Protein AF-A0A383BG29-F1 (afdb_monomer)

pLDDT: mean 85.54, std 13.43, range [38.0, 97.5]

Mean predicted aligned error: 9.82 Å

Nearest PDB structures (foldseek):
  4cei-assembly1_A  TM=8.211E-01  e=3.256E-07  Bacillus subtilis subsp. subtilis str. 168
  7mr0-assembly1_B  TM=7.393E-01  e=9.099E-06  Escherichia coli K-12
  6t2v-assembly1_B  TM=6.756E-01  e=7.413E-06  Escherichia coli
  7mr2-assembly1_B  TM=6.782E-01  e=7.802E-06  Escherichia coli K-12
  5ld2-assembly1_B  TM=6.655E-01  e=4.688E-05  Escherichia coli K-12

Solvent-accessible surface area (backbone atoms only — not comparable to full-atom values): 14568 Å² total; per-residue (Å²): 125,63,36,55,58,60,60,72,30,69,72,46,45,46,50,52,33,38,50,46,19,32,66,40,42,78,40,60,67,32,37,52,53,25,35,49,29,86,73,59,60,40,49,72,66,53,53,51,53,47,44,74,73,72,42,72,83,34,36,83,62,86,57,99,65,56,72,61,71,57,34,53,48,31,51,50,40,34,51,50,38,64,42,61,81,79,44,56,50,33,56,50,53,52,47,50,42,57,78,50,37,49,62,64,54,26,67,78,46,85,64,32,68,57,55,47,51,53,54,50,50,54,37,51,52,38,42,60,50,43,75,75,39,93,57,51,64,64,55,51,52,52,51,50,54,47,47,58,75,62,61,56,64,47,91,72,47,77,74,72,63,93,82,62,95,67,90,83,88,77,55,58,80,77,42,64,94,58,84,70,101,76,82,85,90,75,74,84,84,62,86,77,75,83,82,77,60,58,60,45,73,40,84,89,79,72,46,72,32,43,43,46,84,90,75,77,45,57,42,93,58,32,69,59,52,53,51,51,51,52,53,51,52,53,53,50,49,52,51,47,51,49,52,64,76,97

Foldseek 3Di:
DFQLVLCVDPLNVLLLLLLVCLQFVVPPVSLVSNCCDLLQNQDPVNVVVCVVVVDDSRLPDDDPDLDDSSSVVSVVSVVLSVCLVPDQPLVSLVCSCVVSVVLVVLVVDPPSVLSVVSSVVLSVVSVVVCVVDPDHSVNSSVVSVCCNVVSPRPVPPPDPPPPDPDDDDDALVVCQPPDDPDADDPDPPDDDDPDDDQWDADPVVRDIWGADPPPRDTDPCVVVRVVVVVVVVVVVVVVSVVSRVD

Sequence (246 aa):
ESADMVFETEEISDLITCLQAIDNPKDYVSIIATLKSPIFGCSDVDIFRYMNFGNSLNALEQDSSSAGRVGKSLEIIRHFYLKKTVVSVPRLIEEIIRERALVGYSLTEKWPRERWRKYQLIIDKARILSDKSPTTLGYFIEWMNKQINSGVQSLESAVPDSDENAVRIMTIHRSKGLEFPLVMLVGISGSYVARTDPVIFDRDTGQAEVRVTNDNLSTSGWDGLKNAESIQFVEERKRLLYVACT

Radius of gyration: 25.34 Å; Cα contacts (8 Å, |Δi|>4): 222; chains: 1; bounding box: 59×39×70 Å

Organism: NCBI:txid408172

Secondary structure (DSSP, 8-state):
--HHHHHTSHHHHHHHHHHHHHH-TT-HHHHHHHHHSTTT---HHHHHHHHHTT--S-TTS--S---SHHHHHHHHHHHHHHHTTTS-HHHHHHHHHHHTTHHHHHTTSSSHHHHHHHHHHHHHHHHHHHHHS---HHHHHHHHHHHHHHT---S-S----TT--SPPP--HHHHTT---S------TT--------SEEE-TTT--EEEEETTTTEE-TTHHHHHHHHHHHHHHHHHHHHHHHH-

InterPro domains:
  IPR000212 UvrD-like helicase [PTHR11070] (6-246)
  IPR014017 UvrD-like helicase, C-terminal [PF13361] (6-246)
  IPR014017 UvrD-like helicase, C-terminal [PS51217] (1-177)
  IPR027417 P-loop containing nucleoside triphosphate hydrolase [G3DSA:3.40.50.300] (145-246)
  IPR027417 P-loop containing nucleoside triphosphate hydrolase [SSF52540] (5-246)

Structure (mmCIF, N/CA/C/O backbone):
data_AF-A0A383BG29-F1
#
_entry.id   AF-A0A383BG29-F1
#
loop_
_atom_site.group_PDB
_atom_site.id
_atom_site.type_symbol
_atom_site.label_atom_id
_atom_site.label_alt_id
_atom_site.label_comp_id
_atom_site.label_asym_id
_atom_site.label_entity_id
_atom_site.label_seq_id
_atom_site.pdbx_PDB_ins_code
_atom_site.Cartn_x
_atom_site.Cartn_y
_atom_site.Cartn_z
_atom_site.occupancy
_atom_site.B_iso_or_equiv
_atom_site.auth_seq_id
_atom_site.auth_comp_id
_atom_site.auth_asym_id
_atom_site.auth_atom_id
_atom_site.pdbx_PDB_model_num
ATOM 1 N N . GLU A 1 1 ? -2.813 6.328 -15.027 1.00 40.41 1 GLU A N 1
ATOM 2 C CA . GLU A 1 1 ? -1.751 6.568 -14.031 1.00 40.41 1 GLU A CA 1
ATOM 3 C C . GLU A 1 1 ? -0.693 5.480 -14.134 1.00 40.41 1 GLU A C 1
ATOM 5 O O . GLU A 1 1 ? -1.037 4.336 -14.434 1.00 40.41 1 GLU A O 1
ATOM 10 N N . SER A 1 2 ? 0.580 5.842 -13.967 1.00 38.00 2 SER A N 1
ATOM 11 C CA . SER A 1 2 ? 1.699 4.894 -13.949 1.00 38.00 2 SER A CA 1
ATOM 12 C C . SER A 1 2 ? 1.568 3.954 -12.751 1.00 38.00 2 SER A C 1
ATOM 14 O O . SER A 1 2 ? 1.102 4.365 -11.695 1.00 38.00 2 SER A O 1
ATOM 16 N N . ALA A 1 3 ? 1.979 2.700 -12.908 1.00 44.94 3 ALA A N 1
ATOM 17 C CA . ALA A 1 3 ? 1.869 1.666 -11.883 1.00 44.94 3 ALA A CA 1
ATOM 18 C C . ALA A 1 3 ? 2.520 2.002 -10.532 1.00 44.94 3 ALA A C 1
ATOM 20 O O . ALA A 1 3 ? 2.050 1.529 -9.501 1.00 44.94 3 ALA A O 1
ATOM 21 N N . ASP A 1 4 ? 3.556 2.839 -10.545 1.00 42.56 4 ASP A N 1
ATOM 22 C CA . ASP A 1 4 ? 4.230 3.316 -9.334 1.00 42.56 4 ASP A CA 1
ATOM 23 C C . ASP A 1 4 ? 3.307 4.211 -8.488 1.00 42.56 4 ASP A C 1
ATOM 25 O O . ASP A 1 4 ? 3.334 4.151 -7.264 1.00 42.56 4 ASP A O 1
ATOM 29 N N . MET A 1 5 ? 2.387 4.951 -9.122 1.00 54.19 5 MET A N 1
ATOM 30 C CA . MET A 1 5 ? 1.449 5.843 -8.425 1.00 54.19 5 MET A CA 1
ATOM 31 C C . MET A 1 5 ? 0.311 5.088 -7.730 1.00 54.19 5 MET A C 1
ATOM 33 O O . MET A 1 5 ? -0.366 5.657 -6.881 1.00 54.19 5 MET A O 1
ATOM 37 N N . VAL A 1 6 ? 0.072 3.815 -8.069 1.00 56.59 6 VAL A N 1
ATOM 38 C CA . VAL A 1 6 ? -1.037 3.047 -7.482 1.00 56.59 6 VAL A CA 1
ATOM 39 C C . VAL A 1 6 ? -0.770 2.748 -6.008 1.00 56.59 6 VAL A C 1
ATOM 41 O O . VAL A 1 6 ? -1.681 2.869 -5.190 1.00 56.59 6 VAL A O 1
ATOM 44 N N . PHE A 1 7 ? 0.470 2.407 -5.653 1.00 59.44 7 PHE A N 1
ATOM 45 C CA . PHE A 1 7 ? 0.818 2.059 -4.276 1.00 59.44 7 PHE A CA 1
ATOM 46 C C . PHE A 1 7 ? 1.126 3.268 -3.381 1.00 59.44 7 PHE A C 1
ATOM 48 O O . PHE A 1 7 ? 1.117 3.124 -2.163 1.00 59.44 7 PHE A O 1
ATOM 55 N N . GLU A 1 8 ? 1.341 4.449 -3.965 1.00 65.50 8 GLU A N 1
ATOM 56 C CA . GLU A 1 8 ? 1.520 5.716 -3.236 1.00 65.50 8 GLU A CA 1
ATOM 57 C C . GLU A 1 8 ? 0.195 6.436 -2.936 1.00 65.50 8 GLU A C 1
ATOM 59 O O . GLU A 1 8 ? 0.185 7.518 -2.349 1.00 65.50 8 GLU A O 1
ATOM 64 N N . THR A 1 9 ? -0.940 5.867 -3.346 1.00 81.44 9 THR A N 1
ATOM 65 C CA . THR A 1 9 ? -2.243 6.488 -3.094 1.00 81.44 9 THR A CA 1
ATOM 66 C C . THR A 1 9 ? -2.649 6.395 -1.628 1.00 81.44 9 THR A C 1
ATOM 68 O O . THR A 1 9 ? -2.367 5.407 -0.945 1.00 81.44 9 THR A O 1
ATOM 71 N N . GLU A 1 10 ? -3.353 7.425 -1.154 1.00 85.38 10 GLU A N 1
ATOM 72 C CA . GLU A 1 10 ? -3.814 7.541 0.235 1.00 85.38 10 GLU A CA 1
ATOM 73 C C . GLU A 1 10 ? -4.620 6.307 0.665 1.00 85.38 10 GLU A C 1
ATOM 75 O O . GLU A 1 10 ? -4.374 5.748 1.727 1.00 85.38 10 GLU A O 1
ATOM 80 N N . GLU A 1 11 ? -5.479 5.778 -0.214 1.00 88.12 11 GLU A N 1
ATOM 81 C CA . GLU A 1 11 ? -6.317 4.612 0.097 1.00 88.12 11 GLU A CA 1
ATOM 82 C C . GLU A 1 11 ? -5.515 3.331 0.345 1.00 88.12 11 GLU A C 1
ATOM 84 O O . GLU A 1 11 ? -5.914 2.477 1.142 1.00 88.12 11 GLU A O 1
ATOM 89 N N . ILE A 1 12 ? -4.413 3.170 -0.388 1.00 89.06 12 ILE A N 1
ATOM 90 C CA . ILE A 1 12 ? -3.538 2.006 -0.281 1.00 89.06 12 ILE A CA 1
ATOM 91 C C . ILE A 1 12 ? -2.615 2.156 0.917 1.00 89.06 12 ILE A C 1
ATOM 93 O O . ILE A 1 12 ? -2.451 1.191 1.664 1.00 89.06 12 ILE A O 1
ATOM 97 N N . SER A 1 13 ? -2.096 3.361 1.149 1.00 89.69 13 SER A N 1
ATOM 98 C CA . SER A 1 13 ? -1.364 3.686 2.370 1.00 89.69 13 SER A CA 1
ATOM 99 C C . SER A 1 13 ? -2.215 3.398 3.609 1.00 89.69 13 SER A C 1
ATOM 101 O O . SER A 1 13 ? -1.780 2.647 4.478 1.00 89.69 13 SER A O 1
ATOM 103 N N . ASP A 1 14 ? -3.455 3.891 3.660 1.00 93.50 14 ASP A N 1
ATOM 104 C CA . ASP A 1 14 ? -4.380 3.665 4.776 1.00 93.50 14 ASP A CA 1
ATOM 105 C C . ASP A 1 14 ? -4.639 2.177 5.021 1.00 93.50 14 ASP A C 1
ATOM 107 O O . ASP A 1 14 ? -4.616 1.705 6.163 1.00 93.50 14 ASP A O 1
ATOM 111 N N . LEU A 1 15 ? -4.860 1.407 3.948 1.00 95.06 15 LEU A N 1
ATOM 112 C CA . LEU A 1 15 ? -5.068 -0.032 4.061 1.00 95.06 15 LEU A CA 1
ATOM 113 C C . LEU A 1 15 ? -3.811 -0.740 4.582 1.00 95.06 15 LEU A C 1
ATOM 115 O O . LEU A 1 15 ? -3.923 -1.572 5.480 1.00 95.06 15 LEU A O 1
ATOM 119 N N . ILE A 1 16 ? -2.622 -0.413 4.070 1.00 94.38 16 ILE A N 1
ATOM 120 C CA . ILE A 1 16 ? -1.357 -1.005 4.533 1.00 94.38 16 ILE A CA 1
ATOM 121 C C . ILE A 1 16 ? -1.103 -0.652 6.000 1.00 94.38 16 ILE A C 1
ATOM 123 O O . ILE A 1 16 ? -0.763 -1.539 6.782 1.00 94.38 16 ILE A O 1
ATOM 127 N N . THR A 1 17 ? -1.329 0.599 6.401 1.00 95.50 17 THR A N 1
ATOM 128 C CA . THR A 1 17 ? -1.192 1.034 7.795 1.00 95.50 17 THR A CA 1
ATOM 129 C C . THR A 1 17 ? -2.183 0.324 8.718 1.00 95.50 17 THR A C 1
ATOM 131 O O . THR A 1 17 ? -1.809 -0.108 9.809 1.00 95.50 17 THR A O 1
ATOM 134 N N . CYS A 1 18 ? -3.412 0.081 8.257 1.00 97.25 18 CYS A N 1
ATOM 135 C CA . CYS A 1 18 ? -4.379 -0.753 8.972 1.00 97.25 18 CYS A CA 1
ATOM 136 C C . CYS A 1 18 ? -3.889 -2.195 9.138 1.00 97.25 18 CYS A C 1
ATOM 138 O O . CYS A 1 18 ? -3.962 -2.758 10.232 1.00 97.25 18 CYS A O 1
ATOM 140 N N . LEU A 1 19 ? -3.323 -2.790 8.085 1.00 97.12 19 LEU A N 1
ATOM 141 C CA . LEU A 1 19 ? -2.726 -4.123 8.168 1.00 97.12 19 LEU A CA 1
ATOM 142 C C . LEU A 1 19 ? -1.521 -4.152 9.120 1.00 97.12 19 LEU A C 1
ATOM 144 O O . LEU A 1 19 ? -1.374 -5.127 9.850 1.00 97.12 19 LEU A O 1
ATOM 148 N N . GLN A 1 20 ? -0.705 -3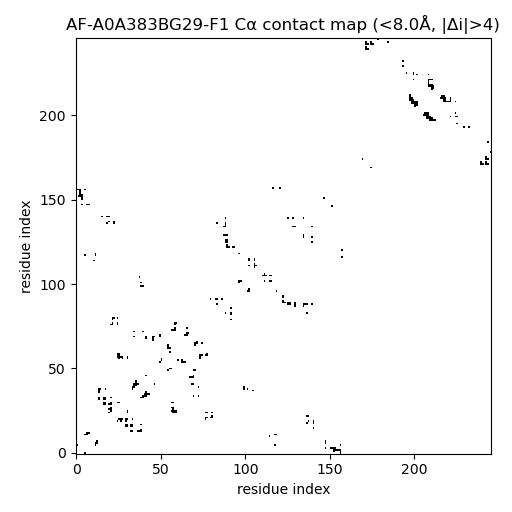.095 9.175 1.00 97.00 20 GLN A N 1
ATOM 149 C CA . GLN A 1 20 ? 0.397 -2.952 10.137 1.00 97.00 20 GLN A CA 1
ATOM 150 C C . GLN A 1 20 ? -0.106 -2.874 11.580 1.00 97.00 20 GLN A C 1
ATOM 152 O O . GLN A 1 20 ? 0.414 -3.580 12.443 1.00 97.00 20 GLN A O 1
ATOM 157 N N . ALA A 1 21 ? -1.159 -2.093 11.834 1.00 97.31 21 ALA A N 1
ATOM 158 C CA . ALA A 1 21 ? -1.805 -2.017 13.143 1.00 97.31 21 ALA A CA 1
ATOM 159 C C . ALA A 1 21 ? -2.391 -3.372 13.579 1.00 97.31 21 ALA A C 1
ATOM 161 O O . ALA A 1 21 ? -2.300 -3.753 14.745 1.00 97.31 21 ALA A O 1
ATOM 162 N N . ILE A 1 22 ? -2.959 -4.128 12.635 1.00 97.25 22 ILE A N 1
ATOM 163 C CA . ILE A 1 22 ? -3.453 -5.492 12.863 1.00 9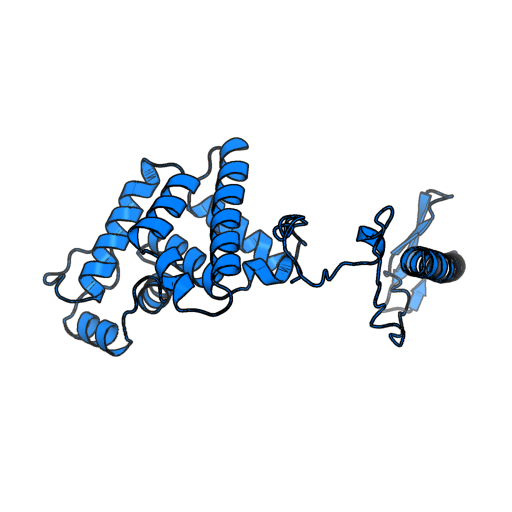7.25 22 ILE A CA 1
ATOM 164 C C . ILE A 1 22 ? -2.303 -6.486 13.028 1.00 97.25 22 ILE A C 1
ATOM 166 O O . ILE A 1 22 ? -2.450 -7.460 13.759 1.00 97.25 22 ILE A O 1
ATOM 170 N N . ASP A 1 23 ? -1.163 -6.305 12.363 1.00 97.00 23 ASP A N 1
ATOM 171 C CA . ASP A 1 23 ? -0.038 -7.223 12.508 1.00 97.00 23 ASP A CA 1
ATOM 172 C C . ASP A 1 23 ? 0.676 -7.022 13.850 1.00 97.00 23 ASP A C 1
ATOM 174 O O . ASP A 1 23 ? 0.927 -7.995 14.572 1.00 97.00 23 ASP A O 1
ATOM 178 N N . ASN A 1 24 ? 0.900 -5.765 14.230 1.00 95.75 24 ASN A N 1
ATOM 179 C CA . ASN A 1 24 ? 1.530 -5.370 15.479 1.00 95.75 24 ASN A CA 1
ATOM 180 C C . ASN A 1 24 ? 0.690 -4.319 16.234 1.00 95.75 24 ASN A C 1
ATOM 182 O O . ASN A 1 24 ? 0.977 -3.126 16.146 1.00 95.75 24 ASN A O 1
ATOM 186 N N . PRO A 1 25 ? -0.277 -4.740 17.072 1.00 94.12 25 PRO A N 1
ATOM 187 C CA . PRO A 1 25 ? -1.115 -3.812 17.837 1.00 94.12 25 PRO A CA 1
ATOM 188 C C . PRO A 1 25 ? -0.387 -2.983 18.903 1.00 94.12 25 PRO A C 1
ATOM 190 O O . PRO A 1 25 ? -1.011 -2.151 19.556 1.00 94.12 25 PRO A O 1
ATOM 193 N N . LYS A 1 26 ? 0.915 -3.219 19.109 1.00 92.94 26 LYS A N 1
ATOM 194 C CA . LYS A 1 26 ? 1.776 -2.412 19.985 1.00 92.94 26 LYS A CA 1
ATOM 195 C C . LYS A 1 26 ? 2.418 -1.235 19.251 1.00 92.94 26 LYS A C 1
ATOM 197 O O . LYS A 1 26 ? 3.016 -0.376 19.894 1.00 92.94 26 LYS A O 1
ATOM 202 N N . ASP A 1 27 ? 2.347 -1.214 17.922 1.00 94.94 27 ASP A N 1
ATOM 203 C CA . ASP A 1 27 ? 2.834 -0.095 17.131 1.00 94.94 27 ASP A CA 1
ATOM 204 C C . ASP A 1 27 ? 1.843 1.071 17.201 1.00 94.94 27 ASP A C 1
ATOM 206 O O . ASP A 1 27 ? 0.879 1.164 16.437 1.00 94.94 27 ASP A O 1
ATOM 210 N N . TYR A 1 28 ? 2.106 1.979 18.139 1.00 93.44 28 TYR A N 1
ATOM 211 C CA . TYR A 1 28 ? 1.301 3.174 18.360 1.00 93.44 28 TYR A CA 1
ATOM 212 C C . TYR A 1 28 ? 1.180 4.056 17.115 1.00 93.44 28 TYR A C 1
ATOM 214 O O . TYR A 1 28 ? 0.141 4.692 16.935 1.00 93.44 28 TYR A O 1
ATOM 222 N N . VAL A 1 29 ? 2.199 4.096 16.249 1.00 95.56 29 VAL A N 1
ATOM 223 C CA . VAL A 1 29 ? 2.168 4.934 15.042 1.00 95.56 29 VAL A CA 1
ATOM 224 C C . VAL A 1 29 ? 1.131 4.387 14.069 1.00 95.56 29 VAL A C 1
ATOM 226 O O . VAL A 1 29 ? 0.226 5.120 13.664 1.00 95.56 29 VAL A O 1
ATOM 229 N N . SER A 1 30 ? 1.201 3.087 13.771 1.00 96.38 30 SER A N 1
ATOM 230 C CA . SER A 1 30 ? 0.233 2.423 12.896 1.00 96.38 30 SER A CA 1
ATOM 231 C C . SER A 1 30 ? -1.180 2.453 13.475 1.00 96.38 30 SER A C 1
ATOM 233 O O . SER A 1 30 ? -2.134 2.701 12.738 1.00 96.38 30 SER A O 1
ATOM 235 N N . ILE A 1 31 ? -1.338 2.266 14.791 1.00 97.25 31 ILE A N 1
ATOM 236 C CA . ILE A 1 31 ? -2.645 2.341 15.460 1.00 97.25 31 ILE A CA 1
ATOM 237 C C . ILE A 1 31 ? -3.253 3.738 15.317 1.00 97.25 31 ILE A C 1
ATOM 239 O O . ILE A 1 31 ? -4.391 3.857 14.869 1.00 97.25 31 ILE A O 1
ATOM 243 N N . ILE A 1 32 ? -2.517 4.802 15.655 1.00 96.94 32 ILE A N 1
ATOM 244 C CA . ILE A 1 32 ? -3.036 6.176 15.576 1.00 96.94 32 ILE A CA 1
ATOM 245 C C . ILE A 1 32 ? -3.381 6.541 14.130 1.00 96.94 32 ILE A C 1
ATOM 247 O O . ILE A 1 32 ? -4.465 7.069 13.881 1.00 96.94 32 ILE A O 1
ATOM 251 N N . ALA A 1 33 ? -2.501 6.233 13.176 1.00 96.69 33 ALA A N 1
ATOM 252 C CA . ALA A 1 33 ? -2.751 6.499 11.763 1.00 96.69 33 ALA A CA 1
ATOM 253 C C . ALA A 1 33 ? -3.997 5.749 11.258 1.00 96.69 33 ALA A C 1
ATOM 255 O O . ALA A 1 33 ? -4.888 6.354 10.664 1.00 96.69 33 ALA A O 1
ATOM 256 N N . THR A 1 34 ? -4.134 4.470 11.612 1.00 97.38 34 THR A N 1
ATOM 257 C CA . THR A 1 34 ? -5.312 3.654 11.283 1.00 97.38 34 THR A CA 1
ATOM 258 C C . THR A 1 34 ? -6.592 4.215 11.901 1.00 97.38 34 THR A C 1
ATOM 260 O O . THR A 1 34 ? -7.611 4.308 11.217 1.00 97.38 34 THR A O 1
ATOM 263 N N . LEU A 1 35 ? -6.559 4.627 13.173 1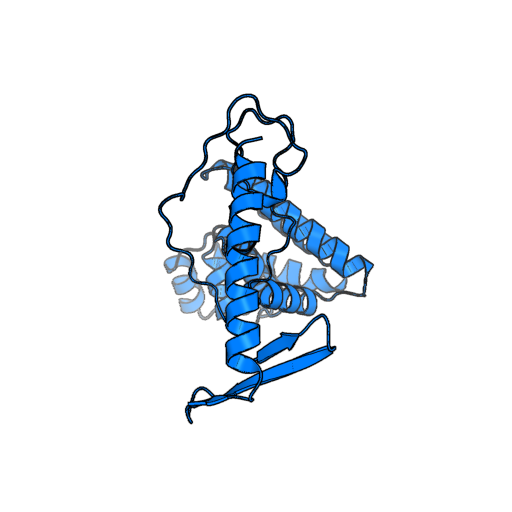.00 97.31 35 LEU A N 1
ATOM 264 C CA . LEU A 1 35 ? -7.709 5.225 13.857 1.00 97.31 35 LEU A CA 1
ATOM 265 C C . LEU A 1 35 ? -8.169 6.517 13.171 1.00 97.31 35 LEU A C 1
ATOM 267 O O . LEU A 1 35 ? -9.374 6.737 13.050 1.00 97.31 35 LEU A O 1
ATOM 271 N N . LYS A 1 36 ? -7.225 7.349 12.719 1.00 96.69 36 LYS A N 1
ATOM 272 C CA . LYS A 1 36 ? -7.499 8.620 12.032 1.00 96.69 36 LYS A CA 1
ATOM 273 C C . LYS A 1 36 ? -7.956 8.446 10.585 1.00 96.69 36 LYS A C 1
ATOM 275 O O . LYS A 1 36 ? -8.701 9.292 10.098 1.00 96.69 36 LYS A O 1
ATOM 280 N N . SER A 1 37 ? -7.523 7.377 9.919 1.00 95.31 37 SER A N 1
ATOM 281 C CA . SER A 1 37 ? -7.888 7.095 8.528 1.00 95.31 37 SER A CA 1
ATOM 282 C C . SER A 1 37 ? -9.409 6.946 8.349 1.00 95.31 37 SER A C 1
ATOM 284 O O . SER A 1 37 ? -10.114 6.604 9.312 1.00 95.31 37 SER A O 1
ATOM 286 N N . PRO A 1 38 ? -9.940 7.096 7.122 1.00 93.25 38 PRO A N 1
ATOM 287 C CA . PRO A 1 38 ? -11.351 6.850 6.817 1.00 93.25 38 PRO A CA 1
ATOM 288 C C . PRO A 1 38 ? -11.831 5.441 7.180 1.00 93.25 38 PRO A C 1
ATOM 290 O O . PRO A 1 38 ? -13.031 5.219 7.337 1.00 93.25 38 PRO A O 1
ATOM 293 N N . ILE A 1 39 ? -10.903 4.494 7.375 1.00 95.75 39 ILE A N 1
ATOM 294 C CA . ILE A 1 39 ? -11.216 3.149 7.848 1.00 95.75 39 ILE A CA 1
ATOM 295 C C . ILE A 1 39 ? -11.921 3.229 9.204 1.00 95.75 39 ILE A C 1
ATOM 297 O O . ILE A 1 39 ? -12.916 2.541 9.383 1.00 95.75 39 ILE A O 1
ATOM 301 N N . PHE A 1 40 ? -11.478 4.057 10.158 1.00 95.75 40 PHE A N 1
ATOM 302 C CA . PHE A 1 40 ? -12.078 4.153 11.504 1.00 95.75 40 PHE A CA 1
ATOM 303 C C . PHE A 1 40 ? -12.651 5.532 11.859 1.00 95.75 40 PHE A C 1
ATOM 305 O O . PHE A 1 40 ? -13.578 5.602 12.671 1.00 95.75 40 PHE A O 1
ATOM 312 N N . GLY A 1 41 ? -12.152 6.611 11.254 1.00 94.62 41 GLY A N 1
ATOM 313 C CA . GLY A 1 41 ? -12.710 7.960 11.371 1.00 94.62 41 GLY A CA 1
ATOM 314 C C . GLY A 1 41 ? -12.724 8.519 12.797 1.00 94.62 41 GLY A C 1
ATOM 315 O O . GLY A 1 41 ? -13.666 9.215 13.187 1.00 94.62 41 GLY A O 1
ATOM 316 N N . CYS A 1 42 ? -11.724 8.182 13.613 1.00 96.50 42 CYS A N 1
ATOM 317 C CA . CYS A 1 42 ? -11.539 8.764 14.939 1.00 96.50 42 CYS A CA 1
ATOM 318 C C . CYS A 1 42 ? -10.874 10.136 14.822 1.00 96.50 42 CYS A C 1
ATOM 320 O O . CYS A 1 42 ? -9.805 10.277 14.232 1.00 96.50 42 CYS A O 1
ATOM 322 N N . SER A 1 43 ? -11.495 11.152 15.422 1.00 96.31 43 SER A N 1
ATOM 323 C CA . SER A 1 43 ? -10.891 12.482 15.499 1.00 96.31 43 SER A CA 1
ATOM 324 C C . SER A 1 43 ? -9.752 12.507 16.522 1.00 96.31 43 SER A C 1
ATOM 326 O O . SER A 1 43 ? -9.745 11.720 17.472 1.00 96.31 43 SER A O 1
ATOM 328 N N . ASP A 1 44 ? -8.838 13.472 16.398 1.00 96.00 44 ASP A N 1
ATOM 329 C CA . ASP A 1 44 ? -7.783 13.693 17.399 1.00 96.00 44 ASP A CA 1
ATOM 330 C C . ASP A 1 44 ? -8.367 13.910 18.805 1.00 96.00 44 ASP A C 1
ATOM 332 O O . ASP A 1 44 ? -7.799 13.474 19.803 1.00 96.00 44 ASP A O 1
ATOM 336 N N . VAL A 1 45 ? -9.555 14.518 18.885 1.00 95.69 45 VAL A N 1
ATOM 337 C CA . VAL A 1 45 ? -10.282 14.721 20.140 1.00 95.69 45 VAL A CA 1
ATOM 338 C C . VAL A 1 45 ? -10.773 13.396 20.731 1.00 95.69 45 VAL A C 1
ATOM 340 O O . VAL A 1 45 ? -10.719 13.222 21.948 1.00 95.69 45 VAL A O 1
ATOM 343 N N . ASP A 1 46 ? -11.242 12.457 19.905 1.00 95.12 46 ASP A N 1
ATOM 344 C CA . ASP A 1 46 ? -11.663 11.130 20.373 1.00 95.12 46 ASP A CA 1
ATOM 345 C C . ASP A 1 46 ? -10.472 10.359 20.955 1.00 95.12 46 ASP A C 1
ATOM 347 O O . ASP A 1 46 ? -10.579 9.787 22.040 1.00 95.12 46 ASP A O 1
ATOM 351 N N . ILE A 1 47 ? -9.331 10.394 20.258 1.00 94.62 47 ILE A N 1
ATOM 352 C CA . ILE A 1 47 ? -8.087 9.726 20.669 1.00 94.62 47 ILE A CA 1
ATOM 353 C C . ILE A 1 47 ? -7.546 10.357 21.955 1.00 94.62 47 ILE A C 1
ATOM 355 O O . ILE A 1 47 ? -7.253 9.645 22.916 1.00 94.62 47 ILE A O 1
ATOM 359 N N . PHE A 1 48 ? -7.483 11.690 22.018 1.00 94.31 48 PHE A N 1
ATOM 360 C CA . PHE A 1 48 ? -7.048 12.412 23.212 1.00 94.31 48 PHE A CA 1
ATOM 361 C C . PHE A 1 48 ? -7.918 12.085 24.427 1.00 94.31 48 PHE A C 1
ATOM 363 O O . PHE A 1 48 ? -7.389 11.755 25.485 1.00 94.31 48 PHE A O 1
ATOM 370 N N . ARG A 1 49 ? -9.251 12.137 24.284 1.00 92.56 49 ARG A N 1
ATOM 371 C CA . ARG A 1 49 ? -10.170 11.810 25.385 1.00 92.56 49 ARG A CA 1
ATOM 372 C C . ARG A 1 49 ? -9.959 10.384 25.872 1.00 92.56 49 ARG A C 1
ATOM 374 O O . ARG A 1 49 ? -9.894 10.186 27.078 1.00 92.56 49 ARG A O 1
ATOM 381 N N . TYR A 1 50 ? -9.831 9.424 24.954 1.00 92.31 50 TYR A N 1
ATOM 382 C CA . TYR A 1 50 ? -9.600 8.022 25.294 1.00 92.31 50 TYR A CA 1
ATOM 383 C C . TYR A 1 50 ? -8.325 7.856 26.137 1.00 92.31 50 TYR A C 1
ATOM 385 O O . TYR A 1 50 ? -8.390 7.306 27.232 1.00 92.31 50 TYR A O 1
ATOM 393 N N . MET A 1 51 ? -7.200 8.435 25.703 1.00 91.00 51 MET A N 1
ATOM 394 C CA . MET A 1 51 ? -5.939 8.383 26.458 1.00 91.00 51 MET A CA 1
ATOM 395 C C . MET A 1 51 ? -6.004 9.144 27.790 1.00 91.00 51 MET A C 1
ATOM 397 O O . MET A 1 51 ? -5.443 8.699 28.787 1.00 91.00 51 MET A O 1
ATOM 401 N N . ASN A 1 52 ? -6.712 10.276 27.844 1.00 91.44 52 ASN A N 1
ATOM 402 C CA . ASN A 1 52 ? -6.849 11.075 29.064 1.00 91.44 52 ASN A CA 1
ATOM 403 C C . ASN A 1 52 ? -7.645 10.349 30.168 1.00 91.44 52 ASN A C 1
ATOM 405 O O . ASN A 1 52 ? -7.505 10.687 31.340 1.00 91.44 52 ASN A O 1
ATOM 409 N N . PHE A 1 53 ? -8.454 9.342 29.820 1.00 88.50 53 PHE A N 1
ATOM 410 C CA . PHE A 1 53 ? -9.079 8.439 30.795 1.00 88.50 53 PHE A CA 1
ATOM 411 C C . PHE A 1 53 ? -8.120 7.371 31.352 1.00 88.50 53 PHE A C 1
ATOM 413 O O . PHE A 1 53 ? -8.529 6.578 32.195 1.00 88.50 53 PHE A O 1
ATOM 420 N N . GLY A 1 54 ? -6.852 7.367 30.926 1.00 87.19 54 GLY A N 1
ATOM 421 C CA . GLY A 1 54 ? -5.847 6.386 31.336 1.00 87.19 54 GLY A CA 1
ATOM 422 C C . GLY A 1 54 ? -5.887 5.085 30.533 1.00 87.19 54 GLY A C 1
ATOM 423 O O . GLY A 1 54 ? -5.235 4.124 30.928 1.00 87.19 54 GLY A O 1
ATOM 424 N N . ASN A 1 55 ? -6.641 5.053 29.431 1.00 90.31 55 ASN A N 1
ATOM 425 C CA . ASN A 1 55 ? -6.757 3.885 28.567 1.00 90.31 55 ASN A CA 1
ATOM 426 C C . ASN A 1 55 ? -5.555 3.761 27.615 1.00 90.31 55 ASN A C 1
ATOM 428 O O . ASN A 1 55 ? -5.014 4.764 27.133 1.00 90.31 55 ASN A O 1
ATOM 432 N N . SER A 1 56 ? -5.187 2.526 27.289 1.00 91.19 56 SER A N 1
ATOM 433 C CA . SER A 1 56 ? -4.105 2.183 26.373 1.00 91.19 56 SER A CA 1
ATOM 434 C C . SER A 1 56 ? -4.579 2.075 24.925 1.00 91.19 56 SER A C 1
ATOM 436 O O . SER A 1 56 ? -5.632 1.519 24.624 1.00 91.19 56 SER A O 1
ATOM 438 N N . LEU A 1 57 ? -3.773 2.559 23.977 1.00 92.19 57 LEU A N 1
ATOM 439 C CA . LEU A 1 57 ? -4.047 2.345 22.547 1.00 92.19 57 LEU A CA 1
ATOM 440 C C . LEU A 1 57 ? -3.592 0.963 22.053 1.00 92.19 57 LEU A C 1
ATOM 442 O O . LEU A 1 57 ? -3.817 0.626 20.892 1.00 92.19 57 LEU A O 1
ATOM 446 N N . ASN A 1 58 ? -2.966 0.150 22.904 1.00 92.56 58 ASN A N 1
ATOM 447 C CA . ASN A 1 58 ? -2.644 -1.224 22.551 1.00 92.56 58 ASN A CA 1
ATOM 448 C C . ASN A 1 58 ? -3.933 -2.054 22.494 1.00 92.56 58 ASN A C 1
ATOM 450 O O . ASN A 1 58 ? -4.514 -2.376 23.527 1.00 92.56 58 ASN A O 1
ATOM 454 N N . ALA A 1 59 ? -4.344 -2.478 21.295 1.00 88.38 59 ALA A N 1
ATOM 455 C CA . ALA A 1 59 ? -5.593 -3.224 21.110 1.00 88.38 59 ALA A CA 1
ATOM 456 C C . ALA A 1 59 ? -5.642 -4.573 21.863 1.00 88.38 59 ALA A C 1
ATOM 458 O O . ALA A 1 59 ? -6.703 -5.191 21.964 1.00 88.38 59 ALA A O 1
ATOM 459 N N . LEU A 1 60 ? -4.506 -5.070 22.366 1.00 89.62 60 LEU A N 1
ATOM 460 C CA . LEU A 1 60 ? -4.437 -6.301 23.160 1.00 89.62 60 LEU A CA 1
ATOM 461 C C . LEU A 1 60 ? -4.666 -6.072 24.656 1.00 89.62 60 LEU A C 1
ATOM 463 O O . LEU A 1 60 ? -4.973 -7.031 25.368 1.00 89.62 60 LEU A O 1
ATOM 467 N N . GLU A 1 61 ? -4.524 -4.840 25.135 1.00 87.81 61 GLU A N 1
ATOM 468 C CA . GLU A 1 61 ? -4.784 -4.488 26.527 1.00 87.81 61 GLU A CA 1
ATOM 469 C C . GLU A 1 61 ? -6.296 -4.322 26.742 1.00 87.81 61 GLU A C 1
ATOM 471 O O . GLU A 1 61 ? -7.023 -3.830 25.879 1.00 87.81 61 GLU A O 1
ATOM 476 N N . GLN A 1 62 ? -6.803 -4.840 27.865 1.00 68.44 62 GLN A N 1
ATOM 477 C CA . GLN A 1 62 ? -8.196 -4.636 28.262 1.00 68.44 62 GLN A CA 1
ATOM 478 C C . GLN A 1 62 ? -8.257 -3.451 29.208 1.00 68.44 62 GLN A C 1
ATOM 480 O O . GLN A 1 62 ? -7.929 -3.579 30.387 1.00 68.44 62 GLN A O 1
ATOM 485 N N . ASP A 1 63 ? -8.700 -2.319 28.681 1.00 73.38 63 ASP A N 1
ATOM 486 C CA . ASP A 1 63 ? -9.014 -1.162 29.500 1.00 73.38 63 ASP A CA 1
ATOM 487 C C . ASP A 1 63 ? -10.385 -1.313 30.160 1.00 73.38 63 ASP A C 1
ATOM 489 O O . ASP A 1 63 ? -11.288 -1.999 29.675 1.00 73.38 63 ASP A O 1
ATOM 493 N N . SER A 1 64 ? -10.562 -0.616 31.275 1.00 56.94 64 SER A N 1
ATOM 494 C CA . SER A 1 64 ? -11.799 -0.593 32.057 1.00 56.94 64 SER A CA 1
ATOM 495 C C . SER A 1 64 ? -12.975 0.077 31.330 1.00 56.94 64 SER A C 1
ATOM 497 O O . SER A 1 64 ? -14.116 -0.058 31.773 1.00 56.94 64 SER A O 1
ATOM 499 N N . SER A 1 65 ? -12.735 0.766 30.206 1.00 64.69 65 SER A N 1
ATOM 500 C CA . SER A 1 65 ? -13.776 1.403 29.398 1.00 64.69 65 SER A CA 1
ATOM 501 C C . SER A 1 65 ? -13.488 1.315 27.893 1.00 64.69 65 SER A C 1
ATOM 503 O O . SER A 1 65 ? -12.847 2.195 27.322 1.00 64.69 65 SER A O 1
ATOM 505 N N . SER A 1 66 ? -14.072 0.316 27.220 1.00 68.25 66 SER A N 1
ATOM 506 C CA . SER A 1 66 ? -14.175 0.260 25.745 1.00 68.25 66 SER A CA 1
ATOM 507 C C . SER A 1 66 ? -15.164 1.285 25.160 1.00 68.25 66 SER A C 1
ATOM 509 O O . SER A 1 66 ? -15.502 1.239 23.973 1.00 68.25 66 SER A O 1
ATOM 511 N N . ALA A 1 67 ? -15.708 2.190 25.978 1.00 73.88 67 ALA A N 1
ATOM 512 C CA . ALA A 1 67 ? -16.747 3.106 25.543 1.00 73.88 67 ALA A CA 1
ATOM 513 C C . ALA A 1 67 ? -16.204 4.142 24.543 1.00 73.88 67 ALA A C 1
ATOM 515 O O . ALA A 1 67 ? -15.119 4.699 24.696 1.00 73.88 67 ALA A O 1
ATOM 516 N N . GLY A 1 68 ? -17.007 4.442 23.521 1.00 87.31 68 GLY A N 1
ATOM 517 C CA . GLY A 1 68 ? -16.680 5.434 22.497 1.00 87.31 68 GLY A CA 1
ATOM 518 C C . GLY A 1 68 ? -16.147 4.834 21.197 1.00 87.31 68 GLY A C 1
ATOM 519 O O . GLY A 1 68 ? -16.122 3.621 20.997 1.00 87.31 68 GLY A O 1
ATOM 520 N N . ARG A 1 69 ? -15.787 5.714 20.258 1.00 91.88 69 ARG A N 1
ATOM 521 C CA . ARG A 1 69 ? -15.378 5.321 18.902 1.00 91.88 69 ARG A CA 1
ATOM 522 C C . ARG A 1 69 ? -14.029 4.595 18.898 1.00 91.88 69 ARG A C 1
ATOM 524 O O . ARG A 1 69 ? -13.901 3.584 18.217 1.00 91.88 69 ARG A O 1
ATOM 531 N N . VAL A 1 70 ? -13.067 5.069 19.692 1.00 94.88 70 VAL A N 1
ATOM 532 C CA . VAL A 1 70 ? -11.710 4.499 19.772 1.00 94.88 70 VAL A CA 1
ATOM 533 C C . VAL A 1 70 ? -11.731 3.092 20.370 1.00 94.88 70 VAL A C 1
ATOM 535 O O . VAL A 1 70 ? -11.223 2.179 19.733 1.00 94.88 70 VAL A O 1
ATOM 538 N N . GLY A 1 71 ? -12.398 2.877 21.510 1.00 93.75 71 GLY A N 1
ATOM 539 C CA . GLY A 1 71 ? -12.498 1.545 22.126 1.00 93.75 71 GLY A CA 1
ATOM 540 C C . GLY A 1 71 ? -13.116 0.500 21.188 1.00 93.75 71 GLY A C 1
ATOM 541 O O . GLY A 1 71 ? -12.511 -0.539 20.937 1.00 93.75 71 GLY A O 1
ATOM 542 N N . LYS A 1 72 ? -14.248 0.826 20.544 1.00 93.38 72 LYS A N 1
ATOM 543 C CA . LYS A 1 72 ? -14.858 -0.032 19.504 1.00 93.38 72 LYS A CA 1
ATOM 544 C C . LYS A 1 72 ? -13.916 -0.306 18.328 1.00 93.38 72 LYS A C 1
ATOM 546 O O . LYS A 1 72 ? -13.933 -1.389 17.754 1.00 93.38 72 LYS A O 1
ATOM 551 N N . SER 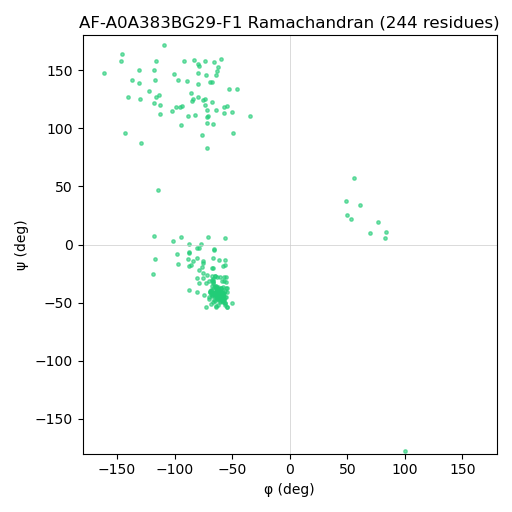A 1 73 ? -13.107 0.681 17.948 1.00 95.25 73 SER A N 1
ATOM 552 C CA . SER A 1 73 ? -12.130 0.541 16.866 1.00 95.25 73 SER A CA 1
ATOM 553 C C . SER A 1 73 ? -11.008 -0.426 17.246 1.00 95.25 73 SER A C 1
ATOM 555 O O . SER A 1 73 ? -10.674 -1.315 16.466 1.00 95.25 73 SER A O 1
ATOM 557 N N . LEU A 1 74 ? -10.480 -0.309 18.467 1.00 95.44 74 LEU A N 1
ATOM 558 C CA . LEU A 1 74 ? -9.465 -1.213 19.009 1.00 95.44 74 LEU A CA 1
ATOM 559 C C . LEU A 1 74 ? -9.997 -2.646 19.154 1.00 95.44 74 LEU A C 1
ATOM 561 O O . LEU A 1 74 ? -9.284 -3.589 18.826 1.00 95.44 74 LEU A O 1
ATOM 565 N N . GLU A 1 75 ? -11.262 -2.833 19.540 1.00 94.44 75 GLU A N 1
ATOM 566 C CA . GLU A 1 75 ? -11.901 -4.158 19.569 1.00 94.44 75 GLU A CA 1
ATOM 567 C C . GLU A 1 75 ? -11.938 -4.820 18.184 1.00 94.44 75 GLU A C 1
ATOM 569 O O . GLU A 1 75 ? -11.663 -6.015 18.060 1.00 94.44 75 GLU A O 1
ATOM 574 N N . ILE A 1 76 ? -12.213 -4.048 17.129 1.00 95.44 76 ILE A N 1
ATOM 575 C CA . ILE A 1 76 ? -12.180 -4.538 15.744 1.00 95.44 76 ILE A CA 1
ATOM 576 C C . ILE A 1 76 ? -10.743 -4.880 15.321 1.00 95.44 76 ILE A C 1
ATOM 578 O O . ILE A 1 76 ? -10.514 -5.937 14.733 1.00 95.44 76 ILE A O 1
ATOM 582 N N . ILE A 1 77 ? -9.757 -4.035 15.644 1.00 96.31 77 ILE A N 1
ATOM 583 C CA . ILE A 1 77 ? -8.340 -4.324 15.357 1.00 96.31 77 ILE A CA 1
ATOM 584 C C . ILE A 1 77 ? -7.912 -5.613 16.067 1.00 96.31 77 ILE A C 1
ATOM 586 O O . ILE A 1 77 ? -7.316 -6.494 15.446 1.00 96.31 77 ILE A O 1
ATOM 590 N N . ARG A 1 78 ? -8.285 -5.780 17.341 1.00 95.50 78 ARG A N 1
ATOM 591 C CA . ARG A 1 78 ? -8.051 -7.005 18.113 1.00 95.50 78 ARG A CA 1
ATOM 592 C C . ARG A 1 78 ? -8.726 -8.216 17.476 1.00 95.50 78 ARG A C 1
ATOM 594 O O . ARG A 1 78 ? -8.115 -9.283 17.411 1.00 95.50 78 ARG A O 1
ATOM 601 N N . HIS A 1 79 ? -9.963 -8.071 16.999 1.00 95.44 79 HIS A N 1
ATOM 602 C CA . HIS A 1 79 ? -10.673 -9.138 16.297 1.00 95.44 79 HIS A CA 1
ATOM 603 C C . HIS A 1 79 ? -9.872 -9.626 15.083 1.00 95.44 79 HIS A C 1
ATOM 605 O O . HIS A 1 79 ? -9.597 -10.823 14.973 1.00 95.44 79 HIS A O 1
ATOM 611 N N . PHE A 1 80 ? -9.419 -8.713 14.220 1.00 97.31 80 PHE A N 1
ATOM 612 C CA . PHE A 1 80 ? -8.603 -9.073 13.059 1.00 97.31 80 PHE A CA 1
ATOM 613 C C . PHE A 1 80 ? -7.211 -9.596 13.439 1.00 97.31 80 PHE A C 1
ATOM 615 O O . PHE A 1 80 ? -6.736 -10.538 12.803 1.00 97.31 80 PHE A O 1
ATOM 622 N N . TYR A 1 81 ? -6.586 -9.071 14.501 1.00 96.44 81 TYR A N 1
ATOM 623 C CA . TYR A 1 81 ? -5.312 -9.585 15.020 1.00 96.44 81 TYR A CA 1
ATOM 624 C C . TYR A 1 81 ? -5.421 -11.062 15.404 1.00 96.44 81 TYR A C 1
ATOM 626 O O . TYR A 1 81 ? -4.552 -11.858 15.059 1.00 96.44 81 TYR A O 1
ATOM 634 N N . LEU A 1 82 ? -6.498 -11.454 16.089 1.00 95.19 82 LEU A N 1
ATOM 635 C CA . LEU A 1 82 ? -6.724 -12.853 16.455 1.00 95.19 82 LEU A CA 1
ATOM 636 C C . LEU A 1 82 ? -7.027 -13.704 15.212 1.00 95.19 82 LEU A C 1
ATOM 638 O O . LEU A 1 82 ? -6.508 -14.813 15.064 1.00 95.19 82 LEU A O 1
ATOM 642 N N . LYS A 1 83 ? -7.814 -13.157 14.278 1.00 95.56 83 LYS A N 1
ATOM 643 C CA . LYS A 1 83 ? -8.247 -13.844 13.056 1.00 95.56 83 LYS A CA 1
ATOM 644 C C . LYS A 1 83 ? -7.105 -14.118 12.076 1.00 95.56 83 LYS A C 1
ATOM 646 O O . LYS A 1 83 ? -7.141 -15.142 11.399 1.00 95.56 83 LYS A O 1
ATOM 651 N N . LYS A 1 84 ? -6.062 -13.277 12.032 1.00 94.00 84 LYS A N 1
ATOM 652 C CA . LYS A 1 84 ? -4.933 -13.409 11.085 1.00 94.00 84 LYS A CA 1
ATOM 653 C C . LYS A 1 84 ? -4.187 -14.748 11.166 1.00 94.00 84 LYS A C 1
ATOM 655 O O . LYS A 1 84 ? -3.452 -15.086 10.247 1.00 94.00 84 LYS A O 1
ATOM 660 N N . THR A 1 85 ? -4.344 -15.490 12.265 1.00 89.88 85 THR A N 1
ATOM 661 C CA . THR A 1 85 ? -3.721 -16.811 12.467 1.00 89.88 85 THR A CA 1
ATOM 662 C C . THR A 1 85 ? -4.537 -17.969 11.890 1.00 89.88 85 THR A C 1
ATOM 664 O O . THR A 1 85 ? -3.993 -19.050 11.685 1.00 89.88 85 THR A O 1
ATOM 667 N N . VAL A 1 86 ? -5.827 -17.754 11.616 1.00 93.44 86 VAL A N 1
ATOM 668 C CA . VAL A 1 86 ? -6.770 -18.798 11.179 1.00 93.44 86 VAL A CA 1
ATOM 669 C C . VAL A 1 86 ? -7.338 -18.563 9.780 1.00 93.44 86 VAL A C 1
ATOM 671 O O . VAL A 1 86 ? -7.929 -19.475 9.208 1.00 93.44 86 VAL A O 1
ATOM 674 N N . VAL A 1 87 ? -7.161 -17.369 9.208 1.00 94.75 87 VAL A N 1
ATOM 675 C CA . VAL A 1 87 ? -7.548 -17.063 7.823 1.00 94.75 87 VAL A CA 1
ATOM 676 C C . VAL A 1 87 ? -6.334 -16.679 6.984 1.00 94.75 87 VAL A C 1
ATOM 678 O O . VAL A 1 87 ? -5.379 -16.087 7.480 1.00 94.75 87 VAL A O 1
ATOM 681 N N . SER A 1 88 ? -6.387 -16.975 5.686 1.00 95.31 88 SER A N 1
ATOM 682 C CA . SER A 1 88 ? -5.372 -16.523 4.728 1.00 95.31 88 SER A CA 1
ATOM 683 C C . SER A 1 88 ? -5.334 -14.991 4.630 1.00 95.31 88 SER A C 1
ATOM 685 O O . SER A 1 88 ? -6.386 -14.353 4.706 1.00 95.31 88 SER A O 1
ATOM 687 N N . VAL A 1 89 ? -4.166 -14.412 4.340 1.00 96.44 89 VAL A N 1
ATOM 688 C CA . VAL A 1 89 ? -3.983 -12.964 4.115 1.00 96.44 89 VAL A CA 1
ATOM 689 C C . VAL A 1 89 ? -4.978 -12.354 3.112 1.00 96.44 89 VAL A C 1
ATOM 691 O O . VAL A 1 89 ? -5.631 -11.379 3.486 1.00 96.44 89 VAL A O 1
ATOM 694 N N . PRO A 1 90 ? -5.191 -12.896 1.892 1.00 96.81 90 PRO A N 1
ATOM 695 C CA . PRO A 1 90 ? -6.169 -12.322 0.961 1.00 96.81 90 PRO A CA 1
ATOM 696 C C . PRO A 1 90 ? -7.588 -12.298 1.539 1.00 96.81 90 PRO A C 1
ATOM 698 O O . PRO A 1 90 ? -8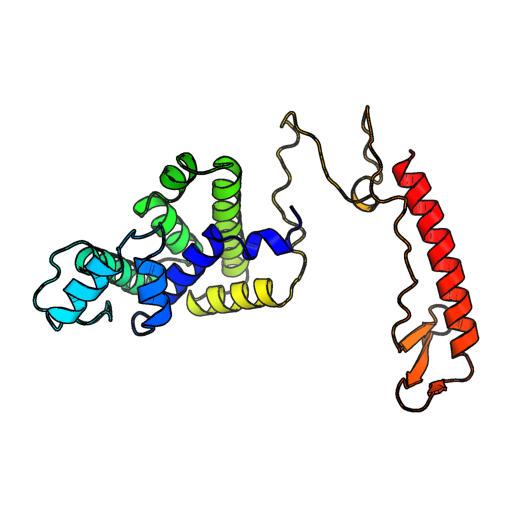.313 -11.322 1.353 1.00 96.81 90 PRO A O 1
ATOM 701 N N . ARG A 1 91 ? -7.971 -13.337 2.295 1.00 96.75 91 ARG A N 1
ATOM 702 C CA . ARG A 1 91 ? -9.272 -13.381 2.968 1.00 96.75 91 ARG A CA 1
ATOM 703 C C . ARG A 1 91 ? -9.383 -12.337 4.077 1.00 96.75 91 ARG A C 1
ATOM 705 O O . ARG A 1 91 ? -10.419 -11.693 4.183 1.00 96.75 91 ARG A O 1
ATOM 712 N N . LEU A 1 92 ? -8.331 -12.156 4.876 1.00 97.31 92 LEU A N 1
ATOM 713 C CA . LEU A 1 92 ? -8.290 -11.130 5.920 1.00 97.31 92 LEU A CA 1
ATOM 714 C C . LEU A 1 92 ? -8.516 -9.733 5.322 1.00 97.31 92 LEU A C 1
ATOM 716 O O . LEU A 1 92 ? -9.348 -8.978 5.817 1.00 97.31 92 LEU A O 1
ATOM 720 N N . ILE A 1 93 ? -7.817 -9.420 4.227 1.00 97.25 93 ILE A N 1
ATOM 721 C CA . ILE A 1 93 ? -7.919 -8.134 3.523 1.00 97.25 93 ILE A CA 1
ATOM 722 C C . ILE A 1 93 ? -9.334 -7.927 2.966 1.00 97.25 93 ILE A C 1
ATOM 724 O O . ILE A 1 93 ? -9.931 -6.872 3.179 1.00 97.25 93 ILE A O 1
ATOM 728 N N . GLU A 1 94 ? -9.900 -8.941 2.304 1.00 97.12 94 GLU A N 1
ATOM 729 C CA . GLU A 1 94 ? -11.273 -8.901 1.783 1.00 97.12 94 GLU A CA 1
ATOM 730 C C . GLU A 1 94 ? -12.301 -8.634 2.897 1.00 97.12 94 GLU A C 1
ATOM 732 O O . GLU A 1 94 ? -13.230 -7.842 2.726 1.00 97.12 94 GLU A O 1
ATOM 737 N N . GLU A 1 95 ? -12.129 -9.267 4.059 1.00 97.50 95 GLU A N 1
ATOM 738 C CA . GLU A 1 95 ? -13.016 -9.073 5.205 1.00 97.50 95 GLU A CA 1
ATOM 739 C C . GLU A 1 95 ? -12.898 -7.675 5.807 1.00 97.50 95 GLU A C 1
ATOM 741 O O . GLU A 1 95 ? -13.932 -7.078 6.094 1.00 97.50 95 GLU A O 1
ATOM 746 N N . ILE A 1 96 ? -11.692 -7.110 5.917 1.00 97.06 96 ILE A N 1
ATOM 747 C CA . ILE A 1 96 ? -11.497 -5.721 6.361 1.00 97.06 96 ILE A CA 1
ATOM 748 C C . ILE A 1 96 ? -12.198 -4.753 5.401 1.00 97.06 96 ILE A C 1
ATOM 750 O O . ILE A 1 96 ? -12.979 -3.908 5.841 1.00 97.06 96 ILE A O 1
ATOM 754 N N . ILE A 1 97 ? -11.977 -4.900 4.090 1.00 96.44 97 ILE A N 1
ATOM 755 C CA . ILE A 1 97 ? -12.590 -4.044 3.061 1.00 96.44 97 ILE A CA 1
ATOM 756 C C . ILE A 1 97 ? -14.120 -4.089 3.152 1.00 96.44 97 ILE A C 1
ATOM 758 O O . ILE A 1 97 ? -14.782 -3.049 3.062 1.00 96.44 97 ILE A O 1
ATOM 762 N N . ARG A 1 98 ? -14.684 -5.286 3.358 1.00 96.12 98 ARG A N 1
ATOM 763 C CA . ARG A 1 98 ? -16.130 -5.500 3.464 1.00 96.12 98 ARG A CA 1
ATOM 764 C C . ARG A 1 98 ? -16.704 -4.979 4.780 1.00 96.12 98 ARG A C 1
ATOM 766 O O . ARG A 1 98 ? -17.655 -4.207 4.753 1.00 96.12 98 ARG A O 1
ATOM 773 N N . GLU A 1 99 ? -16.156 -5.394 5.921 1.00 96.06 99 GLU A N 1
ATOM 774 C CA . GLU A 1 99 ? -16.672 -5.043 7.253 1.00 96.06 99 GLU A CA 1
ATOM 775 C C . GLU A 1 99 ? -16.520 -3.553 7.556 1.00 96.06 99 GLU A C 1
ATOM 777 O O . GLU A 1 99 ? -17.341 -2.977 8.271 1.00 96.06 99 GLU A O 1
ATOM 782 N N . ARG A 1 100 ? -15.498 -2.903 6.988 1.00 95.50 100 ARG A N 1
ATOM 783 C CA . ARG A 1 100 ? -15.294 -1.455 7.122 1.00 95.50 100 ARG A CA 1
ATOM 784 C C . ARG A 1 100 ? -15.892 -0.649 5.979 1.00 95.50 100 ARG A C 1
ATOM 786 O O . ARG A 1 100 ? -15.712 0.561 5.940 1.00 95.50 100 ARG A O 1
ATOM 793 N N . ALA A 1 101 ? -16.629 -1.309 5.086 1.00 94.94 101 ALA A N 1
ATOM 794 C CA . ALA A 1 101 ? -17.342 -0.693 3.977 1.00 94.94 101 ALA A CA 1
ATOM 795 C C . ALA A 1 101 ? -16.475 0.278 3.152 1.00 94.94 101 ALA A C 1
ATOM 797 O O . ALA A 1 101 ? -16.984 1.285 2.668 1.00 94.94 101 ALA A O 1
ATOM 798 N N . LEU A 1 102 ? -15.185 -0.027 2.942 1.00 94.06 102 LEU A N 1
ATOM 799 C CA . LEU A 1 102 ? -14.245 0.868 2.236 1.00 94.06 102 LEU A CA 1
ATOM 800 C C . LEU A 1 102 ? -14.687 1.156 0.795 1.00 94.06 102 LEU A C 1
ATOM 802 O O . LEU A 1 102 ? -14.447 2.212 0.218 1.00 94.06 102 LEU A O 1
ATOM 806 N N . VAL A 1 103 ? -15.416 0.206 0.234 1.00 91.38 103 VAL A N 1
ATOM 807 C CA . VAL A 1 103 ? -16.063 0.253 -1.074 1.00 91.38 103 VAL A CA 1
ATOM 808 C C . VAL A 1 103 ? -17.227 1.234 -1.065 1.00 91.38 103 VAL A C 1
ATOM 810 O O . VAL A 1 103 ? -17.373 2.036 -1.980 1.00 91.38 103 VAL A O 1
ATOM 813 N N . GLY A 1 104 ? -18.051 1.173 -0.016 1.00 91.69 104 GLY A N 1
ATOM 814 C CA . GLY A 1 104 ? -19.141 2.116 0.200 1.00 91.69 104 GLY A CA 1
ATOM 815 C C . GLY A 1 104 ? -18.602 3.524 0.432 1.00 91.69 104 GLY A C 1
ATOM 816 O O . GLY A 1 104 ? -19.103 4.465 -0.170 1.00 91.69 104 GLY A O 1
ATOM 817 N N . TYR A 1 105 ? -17.529 3.654 1.215 1.00 90.62 105 TYR A N 1
ATOM 818 C CA . TYR A 1 105 ? -16.798 4.909 1.387 1.00 90.62 105 TYR A CA 1
ATOM 819 C C . TYR A 1 105 ? -16.236 5.433 0.058 1.00 90.62 105 TYR A C 1
ATOM 821 O O . TYR A 1 105 ? -16.368 6.610 -0.246 1.00 90.62 105 TYR A O 1
ATOM 829 N N . SER A 1 106 ? -15.720 4.561 -0.814 1.00 90.31 106 SER A N 1
ATOM 830 C CA . SER A 1 106 ? -15.220 4.980 -2.131 1.00 90.31 106 SER A CA 1
ATOM 831 C C . SER A 1 106 ? -16.282 5.696 -2.976 1.00 90.31 106 SER A C 1
ATOM 833 O O . SER A 1 106 ? -15.921 6.546 -3.784 1.00 90.31 106 SER A O 1
ATOM 835 N N . LEU A 1 107 ? -17.578 5.401 -2.780 1.00 91.38 107 LEU A N 1
ATOM 836 C CA . LEU A 1 107 ? -18.692 6.069 -3.472 1.00 91.38 107 LEU A CA 1
ATOM 837 C C . LEU A 1 107 ? -18.868 7.542 -3.079 1.00 91.38 107 LEU A C 1
ATOM 839 O O . LEU A 1 107 ? -19.494 8.283 -3.835 1.00 91.38 107 LEU A O 1
ATOM 843 N N . THR A 1 108 ? -18.346 7.969 -1.925 1.00 91.44 108 THR A N 1
ATOM 844 C CA . THR A 1 108 ? -18.391 9.376 -1.493 1.00 91.44 108 THR A CA 1
ATOM 845 C C . THR A 1 108 ? -17.214 10.193 -2.014 1.00 91.44 108 THR A C 1
ATOM 847 O O . THR A 1 108 ? -17.200 11.411 -1.868 1.00 91.44 108 THR A O 1
ATOM 850 N N . GLU A 1 109 ? -16.239 9.535 -2.636 1.00 89.38 109 GLU A N 1
ATOM 851 C CA . GLU A 1 109 ? -14.995 10.136 -3.087 1.00 89.38 109 GLU A CA 1
ATOM 852 C C . GLU A 1 109 ? -14.918 10.246 -4.623 1.00 89.38 109 GLU A C 1
ATOM 854 O O . GLU A 1 109 ? -15.748 9.721 -5.371 1.00 89.38 109 GLU A O 1
ATOM 859 N N . LYS A 1 110 ? -13.893 10.939 -5.137 1.00 84.00 110 LYS A N 1
ATOM 860 C CA . LYS A 1 110 ? -13.664 11.069 -6.591 1.00 84.00 110 LYS A CA 1
ATOM 861 C C . LYS A 1 110 ? -13.266 9.725 -7.221 1.00 84.00 110 LYS A C 1
ATOM 863 O O . LYS A 1 110 ? -12.454 9.008 -6.668 1.00 84.00 110 LYS A O 1
ATOM 868 N N . TRP A 1 111 ? -13.761 9.384 -8.409 1.00 83.50 111 TRP A N 1
ATOM 869 C CA . TRP A 1 111 ? -13.361 8.142 -9.110 1.00 83.50 111 TRP A CA 1
ATOM 870 C C . TRP A 1 111 ? -13.561 6.843 -8.283 1.00 83.50 111 TRP A C 1
ATOM 872 O O . TRP A 1 111 ? -12.633 6.052 -8.108 1.00 83.50 111 TRP A O 1
ATOM 882 N N . PRO A 1 112 ? -14.790 6.556 -7.810 1.00 87.00 112 PRO A N 1
ATOM 883 C CA . PRO A 1 112 ? -15.088 5.401 -6.949 1.00 87.00 112 PRO A CA 1
ATOM 884 C C . PRO A 1 112 ? -14.652 4.049 -7.531 1.00 87.00 112 PRO A C 1
ATOM 886 O O . PRO A 1 112 ? -14.178 3.169 -6.813 1.00 87.00 112 PRO A O 1
ATOM 889 N N . ARG A 1 113 ? -14.801 3.882 -8.852 1.00 84.31 113 ARG A N 1
ATOM 890 C CA . ARG A 1 113 ? -14.417 2.652 -9.563 1.00 84.31 113 ARG A CA 1
ATOM 891 C C . ARG A 1 113 ? -12.918 2.396 -9.504 1.00 84.31 113 ARG A C 1
ATOM 893 O O . ARG A 1 113 ? -12.497 1.247 -9.442 1.00 84.31 113 ARG A O 1
ATOM 900 N N . GLU A 1 114 ? -12.123 3.457 -9.537 1.00 83.75 114 GLU A N 1
ATOM 901 C CA . GLU A 1 114 ? -10.672 3.351 -9.509 1.00 83.75 114 GLU A CA 1
ATOM 902 C C . GLU A 1 114 ? -10.195 2.884 -8.134 1.00 83.75 114 GLU A C 1
ATOM 904 O O . GLU A 1 114 ? -9.456 1.908 -8.050 1.00 83.75 114 GLU A O 1
ATOM 909 N N . ARG A 1 115 ? -10.713 3.480 -7.052 1.00 87.50 115 ARG A N 1
ATOM 910 C CA . ARG A 1 115 ? -10.440 3.027 -5.677 1.00 87.50 115 ARG A CA 1
ATOM 911 C C . ARG A 1 115 ? -10.807 1.560 -5.464 1.00 87.50 115 ARG A C 1
ATOM 913 O O . ARG A 1 115 ? -10.001 0.790 -4.949 1.00 87.50 115 ARG A O 1
ATOM 920 N N . TRP A 1 116 ? -11.985 1.145 -5.938 1.00 88.69 116 TRP A N 1
ATOM 921 C CA . TRP A 1 116 ? -12.388 -0.264 -5.913 1.00 88.69 116 TRP A CA 1
ATOM 922 C C . TRP A 1 116 ? -11.384 -1.169 -6.644 1.00 88.69 116 TRP A C 1
ATOM 924 O O . TRP A 1 116 ? -10.956 -2.179 -6.085 1.00 88.69 116 TRP A O 1
ATOM 934 N N . ARG A 1 117 ? -10.955 -0.791 -7.859 1.00 85.44 117 ARG A N 1
ATOM 935 C CA . ARG A 1 117 ? -9.939 -1.535 -8.626 1.00 85.44 117 ARG A CA 1
ATOM 936 C C . ARG A 1 117 ? -8.607 -1.628 -7.869 1.00 85.44 117 ARG A C 1
ATOM 938 O O . ARG A 1 117 ? -7.983 -2.684 -7.895 1.00 85.44 117 ARG A O 1
ATOM 945 N N . LYS A 1 118 ? -8.191 -0.581 -7.145 1.00 87.50 118 LYS A N 1
ATOM 946 C CA . LYS A 1 118 ? -6.974 -0.609 -6.308 1.00 87.50 118 LYS A CA 1
ATOM 947 C C . LYS A 1 118 ? -7.097 -1.601 -5.145 1.00 87.50 118 LYS A C 1
ATOM 949 O O . LYS A 1 118 ? -6.176 -2.379 -4.905 1.00 87.50 118 LYS A O 1
ATOM 954 N N . TYR A 1 119 ? -8.246 -1.652 -4.471 1.00 91.56 119 TYR A N 1
ATOM 955 C CA . TYR A 1 119 ? -8.495 -2.665 -3.439 1.00 91.56 119 TYR A CA 1
ATOM 956 C C . TYR A 1 119 ? -8.491 -4.092 -3.999 1.00 91.56 119 TYR A C 1
ATOM 958 O O . TYR A 1 119 ? -7.895 -4.985 -3.395 1.00 91.56 119 TYR A O 1
ATOM 966 N N . GLN A 1 120 ? -9.101 -4.310 -5.170 1.00 90.50 120 GLN A N 1
ATOM 967 C CA . GLN A 1 120 ? -9.050 -5.606 -5.855 1.00 90.50 120 GLN A CA 1
ATOM 968 C C . GLN A 1 120 ? -7.618 -6.004 -6.210 1.00 90.50 120 GLN A C 1
ATOM 970 O O . GLN A 1 120 ? -7.222 -7.134 -5.936 1.00 90.50 120 GLN A O 1
ATOM 975 N N . LEU A 1 121 ? -6.821 -5.064 -6.727 1.00 88.94 121 LEU A N 1
ATOM 976 C CA . LEU A 1 121 ? -5.419 -5.300 -7.055 1.00 88.94 121 LEU A CA 1
ATOM 977 C C . LEU A 1 121 ? -4.641 -5.822 -5.840 1.00 88.94 121 LEU A C 1
ATOM 979 O O . LEU A 1 121 ? -3.912 -6.801 -5.964 1.00 88.94 121 LEU A O 1
ATOM 983 N N . ILE A 1 122 ? -4.819 -5.227 -4.657 1.00 91.56 122 ILE A N 1
ATOM 984 C CA . ILE A 1 122 ? -4.151 -5.692 -3.429 1.00 91.56 122 ILE A CA 1
ATOM 985 C C . ILE A 1 122 ? -4.581 -7.108 -3.052 1.00 91.56 122 ILE A C 1
ATOM 987 O O . ILE A 1 122 ? -3.731 -7.926 -2.695 1.00 91.56 122 ILE A O 1
ATOM 991 N N . ILE A 1 123 ? -5.878 -7.416 -3.144 1.00 93.81 123 ILE A N 1
ATOM 992 C CA . ILE A 1 123 ? -6.388 -8.768 -2.878 1.00 93.81 123 ILE A CA 1
ATOM 993 C C . ILE A 1 123 ? -5.755 -9.769 -3.851 1.00 93.81 123 ILE A C 1
ATOM 995 O O . ILE A 1 123 ? -5.299 -10.832 -3.426 1.00 93.81 123 ILE A O 1
ATOM 999 N N . ASP A 1 124 ? -5.679 -9.433 -5.136 1.00 91.81 124 ASP A N 1
ATOM 1000 C CA . ASP A 1 124 ? -5.111 -10.313 -6.155 1.00 91.81 124 ASP A CA 1
ATOM 1001 C C . ASP A 1 124 ? -3.599 -10.490 -5.977 1.00 91.81 124 ASP A C 1
ATOM 1003 O O . ASP A 1 124 ? -3.101 -11.614 -6.058 1.00 91.81 124 ASP A O 1
ATOM 1007 N N . LYS A 1 125 ? -2.861 -9.435 -5.606 1.00 90.25 125 LYS A N 1
ATOM 1008 C CA . LYS A 1 125 ? -1.447 -9.562 -5.213 1.00 90.25 125 LYS A CA 1
ATOM 1009 C C . LYS A 1 125 ? -1.277 -10.469 -3.995 1.00 90.25 125 LYS A C 1
ATOM 1011 O O . LYS A 1 125 ? -0.389 -11.321 -3.996 1.00 90.25 125 LYS A O 1
ATOM 1016 N N . ALA A 1 126 ? -2.136 -10.336 -2.984 1.00 93.31 126 ALA A N 1
ATOM 1017 C CA . ALA A 1 126 ? -2.107 -11.197 -1.806 1.00 93.31 126 ALA A CA 1
ATOM 1018 C C . ALA A 1 126 ? -2.395 -12.668 -2.153 1.00 93.31 126 ALA A C 1
ATOM 1020 O O . ALA A 1 126 ? -1.756 -13.556 -1.586 1.00 93.31 126 ALA A O 1
ATOM 1021 N N . ARG A 1 127 ? -3.306 -12.937 -3.101 1.00 93.81 127 ARG A N 1
ATOM 1022 C CA . ARG A 1 127 ? -3.571 -14.289 -3.627 1.00 93.81 127 ARG A CA 1
ATOM 1023 C C . ARG A 1 127 ? -2.352 -14.859 -4.342 1.00 93.81 127 ARG A C 1
ATOM 1025 O O . ARG A 1 127 ? -1.859 -15.902 -3.932 1.00 93.81 127 ARG A O 1
ATOM 1032 N N . ILE A 1 128 ? -1.803 -14.130 -5.316 1.00 91.62 128 ILE A N 1
ATOM 1033 C CA . ILE A 1 128 ? -0.623 -14.559 -6.085 1.00 91.62 128 ILE A CA 1
ATOM 1034 C C . ILE A 1 128 ? 0.564 -14.862 -5.160 1.00 91.62 128 ILE A C 1
ATOM 1036 O O . ILE A 1 128 ? 1.301 -15.821 -5.393 1.00 91.62 128 ILE A O 1
ATOM 1040 N N . LEU A 1 129 ? 0.772 -14.053 -4.115 1.00 91.38 129 LEU A N 1
ATOM 1041 C CA . LEU A 1 129 ? 1.840 -14.291 -3.143 1.00 91.38 129 LEU A CA 1
ATOM 1042 C C . LEU A 1 129 ? 1.569 -15.541 -2.291 1.00 91.38 129 LEU A C 1
ATOM 1044 O O . LEU A 1 129 ? 2.473 -16.355 -2.092 1.00 91.38 129 LEU A O 1
ATOM 1048 N N . SER A 1 130 ? 0.321 -15.717 -1.849 1.00 90.81 130 SER A N 1
ATOM 1049 C CA . SER A 1 130 ? -0.105 -16.865 -1.037 1.00 90.81 130 SER A CA 1
ATOM 1050 C C . SER A 1 130 ? -0.044 -18.190 -1.803 1.00 90.81 130 SER A C 1
ATOM 1052 O O . SER A 1 130 ? 0.282 -19.212 -1.205 1.00 90.81 130 SER A O 1
ATOM 1054 N N . ASP A 1 131 ? -0.299 -18.177 -3.114 1.00 90.12 131 ASP A N 1
ATOM 1055 C CA . ASP A 1 131 ? -0.231 -19.370 -3.969 1.00 90.12 131 ASP A CA 1
ATOM 1056 C C . ASP A 1 131 ? 1.212 -19.856 -4.175 1.00 90.12 131 ASP A C 1
ATOM 1058 O O . ASP A 1 131 ? 1.460 -21.054 -4.315 1.00 90.12 131 ASP A O 1
ATOM 1062 N N . LYS A 1 132 ? 2.187 -18.936 -4.182 1.00 88.38 132 LYS A N 1
ATOM 1063 C CA . LYS A 1 132 ? 3.612 -19.267 -4.352 1.00 88.38 132 LYS A CA 1
ATOM 1064 C C . LYS A 1 132 ? 4.260 -19.794 -3.075 1.00 88.38 132 LYS A C 1
ATOM 1066 O O . LYS A 1 132 ? 5.187 -20.598 -3.150 1.00 88.38 132 LYS A O 1
ATOM 1071 N N . SER A 1 133 ? 3.820 -19.314 -1.914 1.00 81.94 133 SER A N 1
ATOM 1072 C CA . SER A 1 133 ? 4.412 -19.674 -0.625 1.00 81.94 133 SER A CA 1
ATOM 1073 C C . SER A 1 133 ? 3.468 -19.376 0.540 1.00 81.94 133 SER A C 1
ATOM 1075 O O . SER A 1 133 ? 2.769 -18.358 0.495 1.00 81.94 133 SER A O 1
ATOM 1077 N N . PRO A 1 134 ? 3.502 -20.176 1.628 1.00 80.12 134 PRO A N 1
ATOM 1078 C CA . PRO A 1 134 ? 2.823 -19.835 2.874 1.00 80.12 134 PRO A CA 1
ATOM 1079 C C . PRO A 1 134 ? 3.180 -18.410 3.312 1.00 80.12 134 PRO A C 1
ATOM 1081 O O . PRO A 1 134 ? 4.333 -18.106 3.610 1.00 80.12 134 PRO A O 1
ATOM 1084 N N . THR A 1 135 ? 2.181 -17.531 3.308 1.00 87.12 135 THR A N 1
ATOM 1085 C CA . THR A 1 135 ? 2.362 -16.086 3.472 1.00 87.12 135 THR A CA 1
ATOM 1086 C C . THR A 1 135 ? 1.753 -15.643 4.794 1.00 87.12 135 THR A C 1
ATOM 1088 O O . THR A 1 135 ? 0.553 -15.801 5.020 1.00 87.12 135 THR A O 1
ATOM 1091 N N . THR A 1 136 ? 2.577 -15.080 5.677 1.00 93.62 136 THR A N 1
ATOM 1092 C CA . THR A 1 136 ? 2.102 -14.400 6.888 1.00 93.62 136 THR A CA 1
ATOM 1093 C C . THR A 1 136 ? 1.706 -12.962 6.562 1.00 93.62 136 THR A C 1
ATOM 1095 O O . THR A 1 136 ? 2.169 -12.390 5.572 1.00 93.62 136 THR A O 1
ATOM 1098 N N . LEU A 1 137 ? 0.871 -12.350 7.409 1.00 95.44 137 LEU A N 1
ATOM 1099 C CA . LEU A 1 137 ? 0.490 -10.946 7.239 1.00 95.44 137 LEU A CA 1
ATOM 1100 C C . LEU A 1 137 ? 1.721 -10.023 7.242 1.00 95.44 137 LEU A C 1
ATOM 1102 O O . LEU A 1 137 ? 1.874 -9.217 6.329 1.00 95.44 137 LEU A O 1
ATOM 1106 N N . GLY A 1 138 ? 2.631 -10.199 8.207 1.00 94.56 138 GLY A N 1
ATOM 1107 C CA . GLY A 1 138 ? 3.886 -9.446 8.268 1.00 94.56 138 GLY A CA 1
ATOM 1108 C C . GLY A 1 138 ? 4.747 -9.590 7.007 1.00 94.56 138 GLY A C 1
ATOM 1109 O O . GLY A 1 138 ? 5.243 -8.589 6.494 1.00 94.56 138 GLY A O 1
ATOM 1110 N N . TYR A 1 139 ? 4.861 -10.800 6.441 1.00 94.12 139 TYR A N 1
ATOM 1111 C CA . TYR A 1 139 ? 5.597 -11.008 5.186 1.00 94.12 139 TYR A CA 1
ATOM 1112 C C . TYR A 1 139 ? 4.941 -10.286 4.003 1.00 94.12 139 TYR A C 1
ATOM 1114 O O . TYR A 1 139 ? 5.632 -9.660 3.201 1.00 94.12 139 TYR A O 1
ATOM 1122 N N . PHE A 1 140 ? 3.608 -10.326 3.903 1.00 94.69 140 PHE A N 1
ATOM 1123 C CA . PHE A 1 140 ? 2.879 -9.590 2.868 1.00 94.69 140 PHE A CA 1
ATOM 1124 C C . PHE A 1 140 ? 3.090 -8.073 2.981 1.00 94.69 140 PHE A C 1
ATOM 1126 O O . PHE A 1 140 ? 3.331 -7.413 1.971 1.00 94.69 140 PHE A O 1
ATOM 1133 N N . ILE A 1 141 ? 3.056 -7.523 4.198 1.00 94.25 141 ILE A N 1
ATOM 1134 C CA . ILE A 1 141 ? 3.318 -6.099 4.455 1.00 94.25 141 ILE A CA 1
ATOM 1135 C C . ILE A 1 141 ? 4.747 -5.726 4.040 1.00 94.25 141 ILE A C 1
ATOM 1137 O O . ILE A 1 141 ? 4.949 -4.725 3.352 1.00 94.25 141 ILE A O 1
ATOM 1141 N N . GLU A 1 142 ? 5.746 -6.529 4.417 1.00 92.25 142 GLU A N 1
ATOM 1142 C CA . GLU A 1 142 ? 7.138 -6.299 4.014 1.00 92.25 142 GLU A CA 1
ATOM 1143 C C . GLU A 1 142 ? 7.291 -6.350 2.487 1.00 92.25 142 GLU A C 1
ATOM 1145 O O . GLU A 1 142 ? 7.960 -5.499 1.895 1.00 92.25 142 GLU A O 1
ATOM 1150 N N . TRP A 1 143 ? 6.637 -7.316 1.837 1.00 90.75 143 TRP A N 1
ATOM 1151 C CA . TRP A 1 143 ? 6.622 -7.436 0.385 1.00 90.75 143 TRP A CA 1
ATOM 1152 C C . TRP A 1 143 ? 6.007 -6.197 -0.283 1.00 90.75 143 TRP A C 1
ATOM 1154 O O . TRP A 1 143 ? 6.629 -5.640 -1.187 1.00 90.75 143 TRP A O 1
ATOM 1164 N N . MET A 1 144 ? 4.856 -5.712 0.198 1.00 88.81 144 MET A N 1
ATOM 1165 C CA . MET A 1 144 ? 4.207 -4.490 -0.301 1.00 88.81 144 MET A CA 1
ATOM 1166 C C . MET A 1 144 ? 5.103 -3.258 -0.141 1.00 88.81 144 MET A C 1
ATOM 1168 O O . MET A 1 144 ? 5.296 -2.511 -1.098 1.00 88.81 144 MET A O 1
ATOM 1172 N N . ASN A 1 145 ? 5.717 -3.078 1.031 1.00 87.19 145 ASN A N 1
ATOM 1173 C CA . ASN A 1 145 ? 6.636 -1.965 1.283 1.00 87.19 145 ASN A CA 1
ATOM 1174 C C . ASN A 1 145 ? 7.866 -2.016 0.368 1.00 87.19 145 ASN A C 1
ATOM 1176 O O . ASN A 1 145 ? 8.337 -0.979 -0.095 1.00 87.19 145 ASN A O 1
ATOM 1180 N N . LYS A 1 146 ? 8.377 -3.214 0.054 1.00 86.81 146 LYS A N 1
ATOM 1181 C CA . LYS A 1 146 ? 9.435 -3.369 -0.953 1.00 86.81 146 LYS A CA 1
ATOM 1182 C C . LYS A 1 146 ? 8.952 -2.973 -2.342 1.00 86.81 146 LYS A C 1
ATOM 1184 O O . LYS A 1 146 ? 9.702 -2.297 -3.033 1.00 86.81 146 LYS A O 1
ATOM 1189 N N . GLN A 1 147 ? 7.733 -3.346 -2.743 1.00 82.12 147 GLN A N 1
ATOM 1190 C CA . GLN A 1 147 ? 7.184 -2.929 -4.040 1.00 82.12 147 GLN A CA 1
ATOM 1191 C C . GLN A 1 147 ? 7.092 -1.401 -4.134 1.00 82.12 147 GLN A C 1
ATOM 1193 O O . GLN A 1 147 ? 7.643 -0.842 -5.079 1.00 82.12 147 GLN A O 1
ATOM 1198 N N . ILE A 1 148 ? 6.525 -0.742 -3.115 1.00 77.88 148 ILE A N 1
ATOM 1199 C CA . ILE A 1 148 ? 6.437 0.727 -3.014 1.00 77.88 148 ILE A CA 1
ATOM 1200 C C . ILE A 1 148 ? 7.822 1.373 -3.145 1.00 77.88 148 ILE A C 1
ATOM 1202 O O . ILE A 1 148 ? 8.044 2.203 -4.018 1.00 77.88 148 ILE A O 1
ATOM 1206 N N . ASN A 1 149 ? 8.785 0.943 -2.325 1.00 78.19 149 ASN A N 1
ATOM 1207 C CA . ASN A 1 149 ? 10.113 1.562 -2.280 1.00 78.19 149 ASN A CA 1
ATOM 1208 C C . ASN A 1 149 ? 10.979 1.257 -3.507 1.00 78.19 149 ASN A C 1
ATOM 1210 O O . ASN A 1 149 ? 11.900 2.008 -3.818 1.00 78.19 149 ASN A O 1
ATOM 1214 N N . SER A 1 150 ? 10.737 0.129 -4.176 1.00 70.62 150 SER A N 1
ATOM 1215 C CA . SER A 1 150 ? 11.537 -0.286 -5.327 1.00 70.62 150 SER A CA 1
ATOM 1216 C C . SER A 1 150 ? 11.233 0.512 -6.595 1.00 70.62 150 SER A C 1
ATOM 1218 O O . SER A 1 150 ? 12.012 0.422 -7.543 1.00 70.62 150 SER A O 1
ATOM 1220 N N . GLY A 1 151 ? 10.119 1.262 -6.636 1.00 57.69 151 GLY A N 1
ATOM 1221 C CA . GLY A 1 151 ? 9.649 1.940 -7.851 1.00 57.69 151 GLY A CA 1
ATOM 1222 C C . GLY A 1 151 ? 9.524 0.987 -9.044 1.00 57.69 151 GLY A C 1
ATOM 1223 O O . GLY A 1 151 ? 9.654 1.399 -10.197 1.00 57.69 151 GLY A O 1
ATOM 1224 N N . VAL A 1 152 ? 9.398 -0.321 -8.777 1.00 49.97 152 VAL A N 1
ATOM 1225 C CA . VAL A 1 152 ? 9.247 -1.322 -9.821 1.00 49.97 152 VAL A CA 1
ATOM 1226 C C . VAL A 1 152 ? 7.852 -1.128 -10.371 1.00 49.97 152 VAL A C 1
ATOM 1228 O O . VAL A 1 152 ? 6.872 -1.475 -9.711 1.00 49.97 152 VAL A O 1
ATOM 1231 N N . GLN A 1 153 ? 7.800 -0.623 -11.605 1.00 49.44 153 GLN A N 1
ATOM 1232 C CA . GLN A 1 153 ? 6.598 -0.573 -12.421 1.00 49.44 153 GLN A CA 1
ATOM 1233 C C . GLN A 1 153 ? 5.939 -1.946 -12.412 1.00 49.44 153 GLN A C 1
ATOM 1235 O O . GLN A 1 153 ? 6.283 -2.834 -13.197 1.00 49.44 153 GLN A O 1
ATOM 1240 N N . SER A 1 154 ? 4.965 -2.139 -11.528 1.00 45.81 154 SER A N 1
ATOM 1241 C CA . SER A 1 154 ? 4.105 -3.300 -11.627 1.00 45.81 154 SER A CA 1
ATOM 1242 C C . SER A 1 154 ? 3.299 -3.103 -12.910 1.00 45.81 154 SER A C 1
ATOM 1244 O O . SER A 1 154 ? 2.399 -2.284 -12.981 1.00 45.81 154 SER A O 1
ATOM 1246 N N . LEU A 1 155 ? 3.649 -3.807 -13.985 1.00 41.00 155 LEU A N 1
ATOM 1247 C CA . LEU A 1 155 ? 3.031 -3.705 -15.321 1.00 41.00 155 LEU A CA 1
ATOM 1248 C C . LEU A 1 155 ? 1.499 -3.931 -15.357 1.00 41.00 155 LEU A C 1
ATOM 1250 O O . LEU A 1 155 ? 0.885 -3.923 -16.421 1.00 41.00 155 LEU A O 1
ATOM 1254 N N . GLU A 1 156 ? 0.871 -4.081 -14.198 1.00 43.38 156 GLU A N 1
ATOM 1255 C CA . GLU A 1 156 ? -0.530 -4.365 -13.951 1.00 43.38 156 GLU A CA 1
ATOM 1256 C C . GLU A 1 156 ? -1.202 -3.181 -13.239 1.00 43.38 156 GLU A C 1
ATOM 1258 O O . GLU A 1 156 ? -1.939 -3.350 -12.272 1.00 43.38 156 GLU A O 1
ATOM 1263 N N . SER A 1 157 ? -0.977 -1.952 -13.715 1.00 42.72 157 SER A N 1
ATOM 1264 C CA . SER A 1 157 ? -2.006 -0.928 -13.519 1.00 42.72 157 SER A CA 1
ATOM 1265 C C . SER A 1 157 ? -3.222 -1.416 -14.298 1.00 42.72 157 SER A C 1
ATOM 1267 O O . SER A 1 157 ? -3.105 -1.639 -15.511 1.00 42.72 157 SER A O 1
ATOM 1269 N N . ALA A 1 158 ? -4.309 -1.697 -13.569 1.00 47.09 158 ALA A N 1
ATOM 1270 C CA . ALA A 1 158 ? -5.547 -2.287 -14.058 1.00 47.09 158 ALA A CA 1
ATOM 1271 C C . ALA A 1 158 ? -5.828 -1.798 -15.479 1.00 47.09 158 ALA A C 1
ATOM 1273 O O . ALA A 1 158 ? -6.060 -0.607 -15.701 1.00 47.09 158 ALA A O 1
ATOM 1274 N N . VAL A 1 159 ? -5.714 -2.710 -16.447 1.00 46.59 159 VAL A N 1
ATOM 1275 C CA . VAL A 1 159 ? -6.090 -2.419 -17.827 1.00 46.59 159 VAL A CA 1
ATOM 1276 C C . VAL A 1 159 ? -7.534 -1.928 -17.739 1.00 46.59 159 VAL A C 1
ATOM 1278 O O . VAL A 1 159 ? -8.362 -2.665 -17.199 1.00 46.59 159 VAL A O 1
ATOM 1281 N N . PRO A 1 160 ? -7.845 -0.685 -18.157 1.00 51.84 160 PRO A N 1
ATOM 1282 C CA . PRO A 1 160 ? -9.235 -0.278 -18.270 1.00 51.84 160 PRO A CA 1
ATOM 1283 C C . PRO A 1 160 ? -9.921 -1.338 -19.123 1.00 51.84 160 PRO A C 1
ATOM 1285 O O . PRO A 1 160 ? -9.344 -1.738 -20.140 1.00 51.84 160 PRO A O 1
ATOM 1288 N N . ASP A 1 161 ? -11.093 -1.817 -18.704 1.00 54.50 161 ASP A N 1
ATOM 1289 C CA . ASP A 1 161 ? -11.875 -2.722 -19.542 1.00 54.50 161 ASP A CA 1
ATOM 1290 C C . ASP A 1 161 ? -11.904 -2.153 -20.962 1.00 54.50 161 ASP A C 1
ATOM 1292 O O . ASP A 1 161 ? -12.098 -0.946 -21.158 1.00 54.50 161 ASP A O 1
ATOM 1296 N N . SER A 1 162 ? -11.658 -3.005 -21.959 1.00 55.09 162 SER A N 1
ATOM 1297 C CA . SER A 1 162 ? -11.547 -2.591 -23.362 1.00 55.09 162 SER A CA 1
ATOM 1298 C C . SER A 1 162 ? -12.786 -1.848 -23.877 1.00 55.09 162 SER A C 1
ATOM 1300 O O . SER A 1 162 ? -12.695 -1.202 -24.919 1.00 55.09 162 SER A O 1
ATOM 1302 N N . ASP A 1 163 ? -13.889 -1.899 -23.132 1.00 55.97 163 ASP A N 1
ATOM 1303 C CA . ASP A 1 163 ? -15.201 -1.361 -23.478 1.00 55.97 163 ASP A CA 1
ATOM 1304 C C . ASP A 1 163 ? -15.532 -0.018 -22.796 1.00 55.97 163 ASP A C 1
ATOM 1306 O O . ASP A 1 163 ? -16.627 0.516 -22.978 1.00 55.97 163 ASP A O 1
ATOM 1310 N N . GLU A 1 164 ? -14.620 0.578 -22.019 1.00 64.81 164 GLU A N 1
ATOM 1311 C CA . GLU A 1 164 ? -14.854 1.921 -21.472 1.00 64.81 164 GLU A CA 1
ATOM 1312 C C . GLU A 1 164 ? -14.674 3.004 -22.556 1.00 64.81 164 GLU A C 1
ATOM 1314 O O . GLU A 1 164 ? -13.616 3.127 -23.182 1.00 64.81 164 GLU A O 1
ATOM 1319 N N . 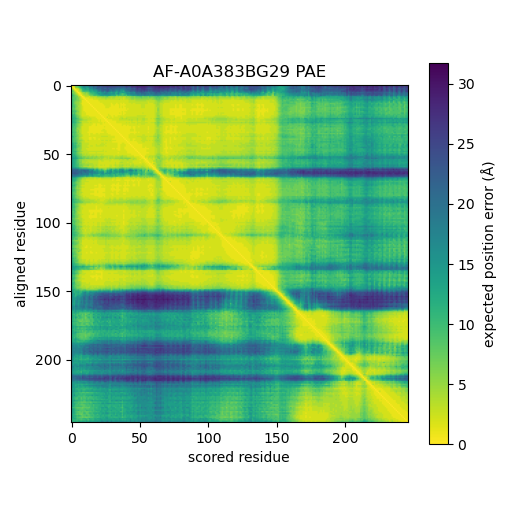ASN A 1 165 ? -15.710 3.830 -22.762 1.00 76.44 165 ASN A N 1
ATOM 1320 C CA . ASN A 1 165 ? -15.659 5.009 -23.633 1.00 76.44 165 ASN A CA 1
ATOM 1321 C C . ASN A 1 165 ? -14.809 6.113 -22.979 1.00 76.44 165 ASN A C 1
ATOM 1323 O O . ASN A 1 165 ? -15.328 6.990 -22.286 1.00 76.44 165 ASN A O 1
ATOM 1327 N N . ALA A 1 166 ? -13.491 6.021 -23.152 1.00 80.69 166 ALA A N 1
ATOM 1328 C CA . ALA A 1 166 ? -12.514 6.893 -22.514 1.00 80.69 166 ALA A CA 1
ATOM 1329 C C . ALA A 1 166 ? -11.289 7.153 -23.407 1.00 80.69 166 ALA A C 1
ATOM 1331 O O . ALA A 1 166 ? -10.946 6.362 -24.288 1.00 80.69 166 ALA A O 1
ATOM 1332 N N . VAL A 1 167 ? -10.585 8.257 -23.134 1.00 85.44 167 VAL A N 1
ATOM 1333 C CA . VAL A 1 167 ? -9.286 8.559 -23.754 1.00 85.44 167 VAL A CA 1
ATOM 1334 C C . VAL A 1 167 ? -8.217 7.650 -23.151 1.00 85.44 167 VAL A C 1
ATOM 1336 O O . VAL A 1 167 ? -8.023 7.625 -21.936 1.00 85.44 167 VAL A O 1
ATOM 1339 N N . ARG A 1 168 ? -7.494 6.917 -24.002 1.00 84.38 168 ARG A N 1
ATOM 1340 C CA . ARG A 1 168 ? -6.429 6.004 -23.572 1.00 84.38 168 ARG A CA 1
ATOM 1341 C C . ARG A 1 168 ? -5.078 6.704 -23.597 1.00 84.38 168 ARG A C 1
ATOM 1343 O O . ARG A 1 168 ? -4.607 7.110 -24.654 1.00 84.38 168 ARG A O 1
ATOM 1350 N N . ILE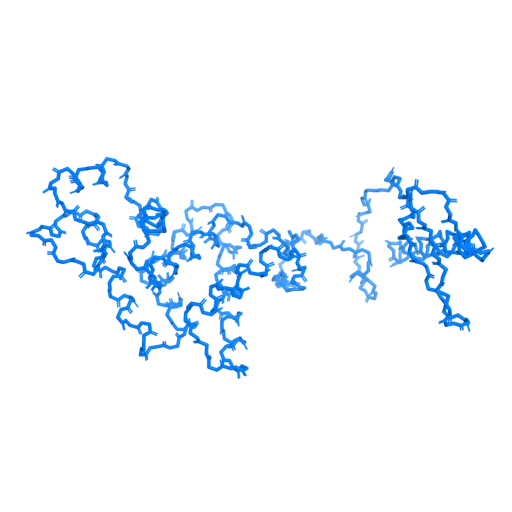 A 1 169 ? -4.436 6.791 -22.435 1.00 86.94 169 ILE A N 1
ATOM 1351 C CA . ILE A 1 169 ? -3.058 7.271 -22.306 1.00 86.94 169 ILE A CA 1
ATOM 1352 C C . ILE A 1 169 ? -2.144 6.051 -22.214 1.00 86.94 169 ILE A C 1
ATOM 1354 O O . ILE A 1 169 ? -2.262 5.246 -21.290 1.00 86.94 169 ILE A O 1
ATOM 1358 N N . MET A 1 170 ? -1.234 5.902 -23.172 1.00 85.75 170 MET A N 1
ATOM 1359 C CA . MET A 1 170 ? -0.275 4.800 -23.215 1.00 85.75 170 MET A CA 1
ATOM 1360 C C . MET A 1 170 ? 1.063 5.252 -23.795 1.00 85.75 170 MET A C 1
ATOM 1362 O O . MET A 1 170 ? 1.164 6.310 -24.412 1.00 85.75 170 MET A O 1
ATOM 1366 N N . THR A 1 171 ? 2.103 4.451 -23.581 1.00 88.38 171 THR A N 1
ATOM 1367 C CA . THR A 1 171 ? 3.414 4.682 -24.191 1.00 88.38 171 THR A CA 1
ATOM 1368 C C . THR A 1 171 ? 3.417 4.211 -25.645 1.00 88.38 171 THR A C 1
ATOM 1370 O O . THR A 1 171 ? 2.708 3.269 -25.994 1.00 88.38 171 THR A O 1
ATOM 1373 N N . ILE A 1 172 ? 4.278 4.808 -26.476 1.00 89.88 172 ILE A N 1
ATOM 1374 C CA . ILE A 1 172 ? 4.479 4.409 -27.884 1.00 89.88 172 ILE A CA 1
ATOM 1375 C C . ILE A 1 172 ? 4.827 2.915 -28.003 1.00 89.88 172 ILE A C 1
ATOM 1377 O O . ILE A 1 172 ? 4.368 2.212 -28.892 1.00 89.88 172 ILE A O 1
ATOM 1381 N N . HIS A 1 173 ? 5.613 2.385 -27.065 1.00 87.25 173 HIS A N 1
ATOM 1382 C CA . HIS A 1 173 ? 5.948 0.960 -27.055 1.00 87.25 173 HIS A CA 1
ATOM 1383 C C . HIS A 1 173 ? 4.706 0.075 -26.894 1.00 87.25 173 HIS A C 1
ATOM 1385 O O . HIS A 1 173 ? 4.607 -0.967 -27.537 1.00 87.25 173 HIS A O 1
ATOM 1391 N N . ARG A 1 174 ? 3.750 0.496 -26.054 1.00 84.06 174 ARG A N 1
ATOM 1392 C CA . ARG A 1 174 ? 2.511 -0.246 -25.792 1.00 84.06 174 ARG A CA 1
ATOM 1393 C C . ARG A 1 174 ? 1.496 -0.119 -26.933 1.00 84.06 174 ARG A C 1
ATOM 1395 O O . ARG A 1 174 ? 0.615 -0.966 -27.019 1.00 84.06 174 ARG A O 1
ATOM 1402 N N . SER A 1 175 ? 1.618 0.891 -27.801 1.00 89.31 175 SER A N 1
ATOM 1403 C CA . SER A 1 175 ? 0.746 1.047 -28.974 1.00 89.31 175 SER A CA 1
ATOM 1404 C C . SER A 1 175 ? 1.153 0.172 -30.161 1.00 89.31 175 SER A C 1
ATOM 1406 O O . SER A 1 175 ? 0.382 0.050 -31.105 1.00 89.31 175 SER A O 1
ATOM 1408 N N . LYS A 1 176 ? 2.337 -0.456 -30.139 1.00 90.12 176 LYS A N 1
ATOM 1409 C CA . LYS A 1 176 ? 2.829 -1.275 -31.254 1.00 90.12 176 LYS A CA 1
ATOM 1410 C C . LYS A 1 176 ? 1.842 -2.398 -31.601 1.00 90.12 176 LYS A C 1
ATOM 1412 O O . LYS A 1 176 ? 1.614 -3.296 -30.796 1.00 90.12 176 LYS A O 1
ATOM 1417 N N . GLY A 1 177 ? 1.323 -2.370 -32.829 1.00 88.69 177 GLY A N 1
ATOM 1418 C CA . GLY A 1 177 ? 0.361 -3.358 -33.332 1.00 88.69 177 GLY A CA 1
ATOM 1419 C C . GLY A 1 177 ? -1.095 -3.091 -32.936 1.00 88.69 177 GLY A C 1
ATOM 1420 O O . GLY A 1 177 ? -1.949 -3.924 -33.222 1.00 88.69 177 GLY A O 1
ATOM 1421 N N . LEU A 1 178 ? -1.377 -1.960 -32.287 1.00 89.81 178 LEU A N 1
ATOM 1422 C CA . LEU A 1 178 ? -2.729 -1.465 -32.049 1.00 89.81 178 LEU A CA 1
ATOM 1423 C C . LEU A 1 178 ? -3.050 -0.363 -33.058 1.00 89.81 178 LEU A C 1
ATOM 1425 O O . LEU A 1 178 ? -2.176 0.420 -33.415 1.00 89.81 178 LEU A O 1
ATOM 1429 N N . GLU A 1 179 ? -4.313 -0.271 -33.458 1.00 91.62 179 GLU A N 1
ATOM 1430 C CA . GLU A 1 179 ? -4.817 0.784 -34.335 1.00 91.62 179 GLU A CA 1
ATOM 1431 C C . GLU A 1 179 ? -5.873 1.623 -33.610 1.00 91.62 179 GLU A C 1
ATOM 1433 O O . GLU A 1 179 ? -6.685 1.109 -32.835 1.00 91.62 179 GLU A O 1
ATOM 1438 N N . PHE A 1 180 ? -5.853 2.935 -33.847 1.00 91.44 180 PHE A N 1
ATOM 1439 C CA . PHE A 1 180 ? -6.808 3.871 -33.263 1.00 91.44 180 PHE A CA 1
ATOM 1440 C C . PHE A 1 180 ? -7.277 4.868 -34.326 1.00 91.44 180 PHE A C 1
ATOM 1442 O O . PHE A 1 180 ? -6.463 5.344 -35.114 1.00 91.44 180 PHE A O 1
ATOM 1449 N N . PRO A 1 181 ? -8.565 5.253 -34.329 1.00 92.06 181 PRO A N 1
ATOM 1450 C CA . PRO A 1 181 ? -9.090 6.200 -35.314 1.00 92.06 181 PRO A CA 1
ATOM 1451 C C . PRO A 1 181 ? -8.525 7.620 -35.145 1.00 92.06 181 PRO A C 1
ATOM 1453 O O . PRO A 1 181 ? -8.467 8.378 -36.109 1.00 92.06 181 PRO A O 1
ATOM 1456 N N . LEU A 1 182 ? -8.125 7.993 -33.925 1.00 93.56 182 LEU A N 1
ATOM 1457 C CA . LEU A 1 182 ? -7.508 9.277 -33.609 1.00 93.56 182 LEU A CA 1
ATOM 1458 C C . LEU A 1 182 ? -6.384 9.061 -32.593 1.00 93.56 182 LEU A C 1
ATOM 1460 O O . LEU A 1 182 ? -6.616 8.500 -31.522 1.00 93.56 182 LEU A O 1
ATOM 1464 N N . VAL A 1 183 ? -5.189 9.556 -32.909 1.00 93.56 183 VAL A N 1
ATOM 1465 C CA . VAL A 1 183 ? -4.010 9.501 -32.036 1.00 93.56 183 VAL A CA 1
ATOM 1466 C C . VAL A 1 183 ? -3.510 10.921 -31.786 1.00 93.56 183 VAL A C 1
ATOM 1468 O O . VAL A 1 183 ? -3.353 11.707 -32.717 1.00 93.56 183 VAL A O 1
ATOM 1471 N N . MET A 1 184 ? -3.251 11.254 -30.520 1.00 93.62 184 MET A N 1
ATOM 1472 C CA . MET A 1 184 ? -2.620 12.516 -30.126 1.00 93.62 184 MET A CA 1
ATOM 1473 C C . MET A 1 184 ? -1.234 12.230 -29.550 1.00 93.62 184 MET A C 1
ATOM 1475 O O . MET A 1 184 ? -1.110 11.646 -28.474 1.00 93.62 184 MET A O 1
ATOM 1479 N N . LEU A 1 185 ? -0.190 12.659 -30.260 1.00 91.38 185 LEU A N 1
ATOM 1480 C CA . LEU A 1 185 ? 1.189 12.559 -29.788 1.00 91.38 185 LEU A CA 1
ATOM 1481 C C . LEU A 1 185 ? 1.527 13.769 -28.906 1.00 91.38 185 LEU A C 1
ATOM 1483 O O . LEU A 1 185 ? 1.420 14.914 -29.343 1.00 91.38 185 LEU A O 1
ATOM 1487 N N . VAL A 1 186 ? 1.965 13.522 -27.672 1.00 90.12 186 VAL A N 1
ATOM 1488 C CA . VAL A 1 186 ? 2.333 14.565 -26.697 1.00 90.12 186 VAL A CA 1
ATOM 1489 C C . VAL A 1 186 ? 3.822 14.491 -26.341 1.00 90.12 186 VAL A C 1
ATOM 1491 O O . VAL A 1 186 ? 4.452 13.450 -26.501 1.00 90.12 186 VAL A O 1
ATOM 1494 N N . GLY A 1 187 ? 4.404 15.594 -25.854 1.00 84.19 187 GLY A N 1
ATOM 1495 C CA . GLY A 1 187 ? 5.792 15.614 -25.359 1.00 84.19 187 GLY A CA 1
ATOM 1496 C C . GLY A 1 187 ? 6.887 15.624 -26.437 1.00 84.19 187 GLY A C 1
ATOM 1497 O O . GLY A 1 187 ? 8.038 15.307 -26.148 1.00 84.19 187 GLY A O 1
ATOM 1498 N N . ILE A 1 188 ? 6.554 16.011 -27.671 1.00 83.12 188 ILE A N 1
ATOM 1499 C CA . ILE A 1 188 ? 7.466 15.992 -28.834 1.00 83.12 188 ILE A CA 1
ATOM 1500 C C . ILE A 1 188 ? 8.650 16.963 -28.663 1.00 83.12 188 ILE A C 1
ATOM 1502 O O . ILE A 1 188 ? 9.731 16.734 -29.196 1.00 83.12 188 ILE A O 1
ATOM 1506 N N . SER A 1 189 ? 8.467 18.035 -27.890 1.00 81.06 189 SER A N 1
ATOM 1507 C CA . SER A 1 189 ? 9.493 19.050 -27.621 1.00 81.06 189 SER A CA 1
ATOM 1508 C C . SER A 1 189 ? 10.526 18.642 -26.563 1.00 81.06 189 SER A C 1
ATOM 1510 O O . SER A 1 189 ? 11.449 19.409 -26.294 1.00 81.06 189 SER A O 1
ATOM 1512 N N . GLY A 1 190 ? 10.391 17.464 -25.943 1.00 73.38 190 GLY A N 1
ATOM 1513 C CA . GLY A 1 190 ? 11.319 17.004 -24.913 1.00 73.38 190 GLY A CA 1
ATOM 1514 C C . GLY A 1 190 ? 12.711 16.714 -25.476 1.00 73.38 190 GLY A C 1
ATOM 1515 O O . GLY A 1 190 ? 12.871 15.857 -26.350 1.00 73.38 190 GLY A O 1
ATOM 1516 N N . SER A 1 191 ? 13.738 17.377 -24.939 1.00 67.38 191 SER A N 1
ATOM 1517 C CA . SER A 1 191 ? 15.126 16.993 -25.183 1.00 67.38 191 SER A CA 1
ATOM 1518 C C . SER A 1 191 ? 15.423 15.700 -24.429 1.00 67.38 191 SER A C 1
ATOM 1520 O O . SER A 1 191 ? 15.381 15.629 -23.204 1.00 67.38 191 SER A O 1
ATOM 1522 N N . TYR A 1 192 ? 15.712 14.642 -25.173 1.00 65.94 192 TYR A N 1
ATOM 1523 C CA . TYR A 1 192 ? 16.192 13.401 -24.588 1.00 65.94 192 TYR A CA 1
ATOM 1524 C C . TYR A 1 192 ? 17.688 13.315 -24.801 1.00 65.94 192 TYR A C 1
ATOM 1526 O O . TYR A 1 192 ? 18.165 13.207 -25.930 1.00 65.94 192 TYR A O 1
ATOM 1534 N N . VAL A 1 193 ? 18.413 13.347 -23.696 1.00 66.50 193 VAL A N 1
ATOM 1535 C CA . VAL A 1 193 ? 19.836 13.041 -23.676 1.00 66.50 193 VAL A CA 1
ATOM 1536 C C . VAL A 1 193 ? 19.961 11.531 -23.527 1.00 66.50 193 VAL A C 1
ATOM 1538 O O . VAL A 1 193 ? 19.315 10.948 -22.653 1.00 66.50 193 VAL A O 1
ATOM 1541 N N . ALA A 1 194 ? 20.764 10.896 -24.380 1.00 65.38 194 ALA A N 1
ATOM 1542 C CA . ALA A 1 194 ? 21.163 9.514 -24.158 1.00 65.38 194 ALA A CA 1
ATOM 1543 C C . ALA A 1 194 ? 21.840 9.445 -22.781 1.00 65.38 194 ALA A C 1
ATOM 1545 O O . ALA A 1 194 ? 22.877 10.076 -22.560 1.00 65.38 194 ALA A O 1
ATOM 1546 N N . ARG A 1 195 ? 21.220 8.749 -21.824 1.00 66.19 195 ARG A N 1
ATOM 1547 C CA . ARG A 1 195 ? 21.878 8.453 -20.553 1.00 66.19 195 ARG A CA 1
ATOM 1548 C C . ARG A 1 195 ? 22.938 7.403 -20.850 1.00 66.19 195 ARG A C 1
ATOM 1550 O O . ARG A 1 195 ? 22.598 6.253 -21.079 1.00 66.19 195 ARG A O 1
ATOM 1557 N N . THR A 1 196 ? 24.197 7.817 -20.890 1.00 66.38 196 THR A N 1
ATOM 1558 C CA . THR A 1 196 ? 25.315 6.877 -20.828 1.00 66.38 196 THR A CA 1
ATOM 1559 C C . THR A 1 196 ? 25.571 6.535 -19.375 1.00 66.38 196 THR A C 1
ATOM 1561 O O . THR A 1 196 ? 26.021 7.397 -18.613 1.00 66.38 196 THR A O 1
ATOM 1564 N N . ASP A 1 197 ? 25.282 5.291 -19.013 1.00 77.25 197 ASP A N 1
ATOM 1565 C CA . ASP A 1 197 ? 25.750 4.702 -17.765 1.00 77.25 197 ASP A CA 1
ATOM 1566 C C . ASP A 1 197 ? 27.284 4.654 -17.766 1.00 77.25 197 ASP A C 1
ATOM 1568 O O . ASP A 1 197 ? 27.875 4.606 -18.840 1.00 77.25 197 ASP A O 1
ATOM 1572 N N . PRO A 1 198 ? 27.962 4.677 -16.602 1.00 82.50 198 PRO A N 1
ATOM 1573 C CA . PRO A 1 198 ? 29.430 4.658 -16.503 1.00 82.50 198 PRO A CA 1
ATOM 1574 C C . PRO A 1 198 ? 30.076 3.355 -17.004 1.00 82.50 198 PRO A C 1
ATOM 1576 O O . PRO A 1 198 ? 31.301 3.253 -17.053 1.00 82.50 198 PRO A O 1
ATOM 1579 N N . VAL A 1 199 ? 29.263 2.366 -17.371 1.00 87.69 199 VAL A N 1
ATOM 1580 C CA . VAL A 1 199 ? 29.672 1.085 -17.938 1.00 87.69 199 VAL A CA 1
ATOM 1581 C C . VAL A 1 199 ? 28.843 0.854 -19.195 1.00 87.69 199 VAL A C 1
ATOM 1583 O O . VAL A 1 199 ? 27.616 0.877 -19.123 1.00 87.69 199 VAL A O 1
ATOM 1586 N N . ILE A 1 200 ? 29.508 0.618 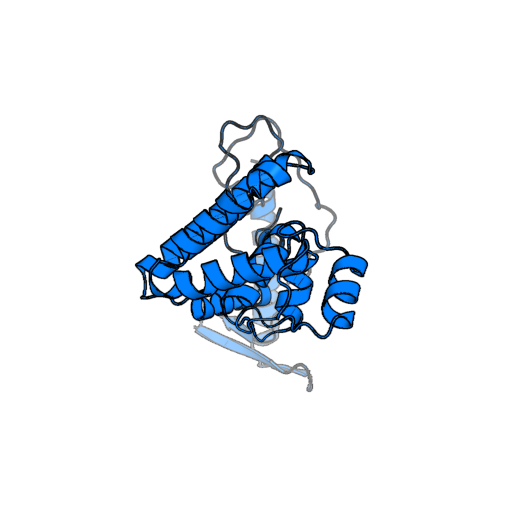-20.324 1.00 87.19 200 ILE A N 1
ATOM 1587 C CA . ILE A 1 200 ? 28.871 0.305 -21.605 1.00 87.19 200 ILE A CA 1
ATOM 1588 C C . ILE A 1 200 ? 29.283 -1.108 -22.004 1.00 87.19 200 ILE A C 1
ATOM 1590 O O . ILE A 1 200 ? 30.472 -1.424 -22.051 1.00 87.19 200 ILE A O 1
ATOM 1594 N N . PHE A 1 201 ? 28.299 -1.957 -22.291 1.00 88.12 201 PHE A N 1
ATOM 1595 C CA . PHE A 1 201 ? 28.530 -3.323 -22.751 1.00 88.12 201 PHE A CA 1
ATOM 1596 C C . PHE A 1 201 ? 28.475 -3.378 -24.272 1.00 88.12 201 PHE A C 1
ATOM 1598 O O . PHE A 1 201 ? 27.433 -3.119 -24.879 1.00 88.12 201 PHE A O 1
ATOM 1605 N N . ASP A 1 202 ? 29.586 -3.770 -24.881 1.00 86.75 202 ASP A N 1
ATOM 1606 C CA . ASP A 1 202 ? 29.632 -4.078 -26.297 1.00 86.75 202 ASP A CA 1
ATOM 1607 C C . ASP A 1 202 ? 28.944 -5.424 -26.559 1.00 86.75 202 ASP A C 1
ATOM 1609 O O . ASP A 1 202 ? 29.339 -6.471 -26.039 1.00 86.75 202 ASP A O 1
ATOM 1613 N N . ARG A 1 203 ? 27.892 -5.395 -27.380 1.00 83.94 203 ARG A N 1
ATOM 1614 C CA . ARG A 1 203 ? 27.110 -6.585 -27.738 1.00 83.94 203 ARG A CA 1
ATOM 1615 C C . ARG A 1 203 ? 27.832 -7.484 -28.737 1.00 83.94 203 ARG A C 1
ATOM 1617 O O . ARG A 1 203 ? 27.539 -8.676 -28.766 1.00 83.94 203 ARG A O 1
ATOM 1624 N N . ASP A 1 204 ? 28.750 -6.929 -29.525 1.00 85.19 204 ASP A N 1
ATOM 1625 C CA . ASP A 1 204 ? 29.437 -7.654 -30.593 1.00 85.19 204 ASP A CA 1
ATOM 1626 C C . ASP A 1 204 ? 30.684 -8.368 -30.060 1.00 85.19 204 ASP A C 1
ATOM 1628 O O . ASP A 1 204 ? 30.959 -9.510 -30.430 1.00 85.19 204 ASP A O 1
ATOM 1632 N N . THR A 1 205 ? 31.425 -7.723 -29.153 1.00 85.06 205 THR A N 1
ATOM 1633 C CA . THR A 1 205 ? 32.645 -8.296 -28.557 1.00 85.06 205 THR A CA 1
ATOM 1634 C C . THR A 1 205 ? 32.416 -8.956 -27.197 1.00 85.06 205 THR A C 1
ATOM 1636 O O . THR A 1 205 ? 33.265 -9.724 -26.740 1.00 85.06 205 THR A O 1
ATOM 1639 N N . GLY A 1 206 ? 31.289 -8.671 -26.534 1.00 85.94 206 GLY A N 1
ATOM 1640 C CA . GLY A 1 206 ? 30.995 -9.138 -25.176 1.00 85.94 206 GLY A CA 1
ATOM 1641 C C . GLY A 1 206 ? 31.862 -8.485 -24.094 1.00 85.94 206 GLY A C 1
ATOM 1642 O O . GLY A 1 206 ? 31.862 -8.946 -22.952 1.00 85.94 206 GLY A O 1
ATOM 1643 N N . GLN A 1 207 ? 32.625 -7.445 -24.441 1.00 87.81 207 GLN A N 1
ATOM 1644 C CA . GLN A 1 207 ? 33.465 -6.699 -23.508 1.00 87.81 207 GLN A CA 1
ATOM 1645 C C . GLN A 1 207 ? 32.712 -5.499 -22.931 1.00 87.81 207 GLN A C 1
ATOM 1647 O O . GLN A 1 207 ? 31.735 -5.016 -23.501 1.00 87.81 207 GLN A O 1
ATOM 1652 N N . ALA A 1 208 ? 33.165 -5.025 -21.773 1.00 88.94 208 ALA A N 1
ATOM 1653 C CA . ALA A 1 208 ? 32.627 -3.832 -21.141 1.00 88.94 208 ALA A CA 1
ATOM 1654 C C . ALA A 1 208 ? 33.686 -2.732 -21.134 1.00 88.94 208 ALA A C 1
ATOM 1656 O O . ALA A 1 208 ? 34.807 -2.940 -20.669 1.00 88.94 208 ALA A O 1
ATOM 1657 N N . GLU A 1 209 ? 33.306 -1.554 -21.609 1.00 89.88 209 GLU A N 1
ATOM 1658 C CA . GLU A 1 209 ? 34.098 -0.338 -21.487 1.00 89.88 209 GLU A CA 1
ATOM 1659 C C . GLU A 1 209 ? 33.580 0.458 -20.285 1.00 89.88 209 GLU A C 1
ATOM 1661 O O . GLU A 1 209 ? 32.375 0.512 -20.025 1.00 89.88 209 GLU A O 1
ATOM 1666 N N . VAL A 1 210 ? 34.488 1.069 -19.526 1.00 89.44 210 VAL A N 1
ATOM 1667 C CA . VAL A 1 210 ? 34.166 1.720 -18.252 1.00 89.44 210 VAL A CA 1
ATOM 1668 C C . VAL A 1 210 ? 34.754 3.120 -18.218 1.00 89.44 210 VAL A C 1
ATOM 1670 O O . VAL A 1 210 ? 35.906 3.336 -18.598 1.00 89.44 210 VAL A O 1
ATOM 1673 N N . ARG A 1 211 ? 33.976 4.067 -17.692 1.00 87.00 211 ARG A N 1
ATOM 1674 C CA . ARG A 1 211 ? 34.434 5.409 -17.341 1.00 87.00 211 ARG A CA 1
ATOM 1675 C C . ARG A 1 211 ? 34.277 5.650 -15.846 1.00 87.00 211 ARG A C 1
ATOM 1677 O O . ARG A 1 211 ? 33.175 5.619 -15.306 1.00 87.00 211 ARG A O 1
ATOM 1684 N N . VAL A 1 212 ? 35.387 5.967 -15.188 1.00 84.88 212 VAL A N 1
ATOM 1685 C CA . VAL A 1 212 ? 35.415 6.360 -13.779 1.00 84.88 212 VAL A CA 1
ATOM 1686 C C . VAL A 1 212 ? 35.215 7.870 -13.689 1.00 84.88 212 VAL A C 1
ATOM 1688 O O . VAL A 1 212 ? 36.069 8.661 -14.089 1.00 84.88 212 VAL A O 1
ATOM 1691 N N . THR A 1 213 ? 34.061 8.276 -13.163 1.00 70.38 213 THR A N 1
ATOM 1692 C CA . THR A 1 213 ? 33.596 9.673 -13.155 1.00 70.38 213 THR A CA 1
ATOM 1693 C C . THR A 1 213 ? 34.496 10.618 -12.353 1.00 70.38 213 THR A C 1
ATOM 1695 O O . THR A 1 213 ? 34.572 11.796 -12.686 1.00 70.38 213 THR A O 1
ATOM 1698 N N . ASN A 1 214 ? 35.199 10.115 -11.332 1.00 69.56 214 ASN A N 1
ATOM 1699 C CA . ASN A 1 214 ? 35.997 10.950 -10.426 1.00 69.56 214 ASN A CA 1
ATOM 1700 C C . ASN A 1 214 ? 37.368 11.350 -10.992 1.00 69.56 214 ASN A C 1
ATOM 1702 O O . ASN A 1 214 ? 37.839 12.438 -10.682 1.00 69.56 214 ASN A O 1
ATOM 1706 N N . ASP A 1 215 ? 37.962 10.528 -11.862 1.00 67.62 215 ASP A N 1
ATOM 1707 C CA . ASP A 1 215 ? 39.342 10.722 -12.338 1.00 67.62 215 ASP A CA 1
ATOM 1708 C C . ASP A 1 215 ? 39.437 10.959 -13.856 1.00 67.62 215 ASP A C 1
ATOM 1710 O O . ASP A 1 215 ? 40.530 10.977 -14.416 1.00 67.62 215 ASP A O 1
ATOM 1714 N N . ASN A 1 216 ? 38.298 11.123 -14.551 1.00 74.62 216 ASN A N 1
ATOM 1715 C CA . ASN A 1 216 ? 38.224 11.202 -16.022 1.00 74.62 216 ASN A CA 1
ATOM 1716 C C . ASN A 1 216 ? 38.969 10.057 -16.741 1.00 74.62 216 ASN A C 1
ATOM 1718 O O . ASN A 1 216 ? 39.377 10.191 -17.893 1.00 74.62 216 ASN A O 1
ATOM 1722 N N . LEU A 1 217 ? 39.115 8.916 -16.070 1.00 82.75 217 LEU A N 1
ATOM 1723 C CA . LEU A 1 217 ? 39.695 7.711 -16.637 1.00 82.75 217 LEU A CA 1
ATOM 1724 C C . LEU A 1 217 ? 38.609 6.960 -17.395 1.00 82.75 217 LEU A C 1
ATOM 1726 O O . LEU A 1 217 ? 37.560 6.635 -16.837 1.00 82.75 217 LEU A O 1
ATOM 1730 N N . SER A 1 218 ? 38.870 6.669 -18.661 1.00 87.12 218 SER A N 1
ATOM 1731 C CA . SER A 1 218 ? 38.047 5.780 -19.468 1.00 87.12 218 SER A CA 1
ATOM 1732 C C . SER A 1 218 ? 38.918 4.748 -20.161 1.00 87.12 218 SER A C 1
ATOM 1734 O O . SER A 1 218 ? 40.079 5.004 -20.486 1.00 87.12 218 SER A O 1
ATOM 1736 N N . THR A 1 219 ? 38.347 3.578 -20.397 1.00 88.50 219 THR A N 1
ATOM 1737 C CA . THR A 1 219 ? 38.959 2.550 -21.235 1.00 88.50 219 THR A CA 1
ATOM 1738 C C . THR A 1 219 ? 39.047 3.025 -22.695 1.00 88.50 219 THR A C 1
ATOM 1740 O O . THR A 1 219 ? 38.343 3.948 -23.112 1.00 88.50 219 THR A O 1
ATOM 1743 N N . SER A 1 220 ? 39.964 2.454 -23.482 1.00 87.00 220 SER A N 1
ATOM 1744 C CA . SER A 1 220 ? 40.295 2.965 -24.823 1.00 87.00 220 SER A CA 1
ATOM 1745 C C . SER A 1 220 ? 39.148 2.879 -25.835 1.00 87.00 220 SER A C 1
ATOM 1747 O O . SER A 1 220 ? 39.118 3.668 -26.776 1.00 87.00 220 SER A O 1
ATOM 1749 N N . GLY A 1 221 ? 38.217 1.935 -25.670 1.00 86.44 221 GLY A N 1
ATOM 1750 C CA . GLY A 1 221 ? 37.055 1.762 -26.545 1.00 86.44 221 GLY A CA 1
ATOM 1751 C C . GLY A 1 221 ? 35.842 2.602 -26.138 1.00 86.44 221 GLY A C 1
ATOM 1752 O O . GLY A 1 221 ? 34.864 2.664 -26.886 1.00 86.44 221 GLY A O 1
ATOM 1753 N N . TRP A 1 222 ? 35.905 3.287 -24.992 1.00 87.81 222 TRP A N 1
ATOM 1754 C CA . TRP A 1 222 ? 34.785 4.020 -24.406 1.00 87.81 222 TRP A CA 1
ATOM 1755 C C . TRP A 1 222 ? 34.148 5.039 -25.356 1.00 87.81 222 TRP A C 1
ATOM 1757 O O . TRP A 1 222 ? 32.939 5.004 -25.583 1.00 87.81 222 TRP A O 1
ATOM 1767 N N . ASP A 1 223 ? 34.941 5.949 -25.929 1.00 86.94 223 ASP A N 1
ATOM 1768 C CA . ASP A 1 223 ? 34.405 7.016 -26.784 1.00 86.94 223 ASP A CA 1
ATOM 1769 C C . ASP A 1 223 ? 33.804 6.461 -28.083 1.00 86.94 223 ASP A C 1
ATOM 1771 O O . ASP A 1 223 ? 32.812 6.990 -28.591 1.00 86.94 223 ASP A O 1
ATOM 1775 N N . GLY A 1 224 ? 34.363 5.361 -28.597 1.00 88.25 224 GLY A N 1
ATOM 1776 C CA . GLY A 1 224 ? 33.833 4.646 -29.755 1.00 88.25 224 GLY A CA 1
ATOM 1777 C C . GLY A 1 224 ? 32.456 4.048 -29.474 1.00 88.25 224 GLY A C 1
ATOM 1778 O O . GLY A 1 224 ? 31.501 4.346 -30.195 1.00 88.25 224 GLY A O 1
ATOM 1779 N N . LEU A 1 225 ? 32.331 3.270 -28.392 1.00 87.00 225 LEU A N 1
ATOM 1780 C CA . LEU A 1 225 ? 31.057 2.666 -27.992 1.00 87.00 225 LEU A CA 1
ATOM 1781 C C . LEU A 1 225 ? 30.013 3.714 -27.613 1.00 87.00 225 LEU A C 1
ATOM 1783 O O . LEU A 1 225 ? 28.869 3.615 -28.044 1.00 87.00 225 LEU A O 1
ATOM 1787 N N . LYS A 1 226 ? 30.404 4.768 -26.893 1.00 87.75 226 LYS A N 1
ATOM 1788 C CA . LYS A 1 226 ? 29.509 5.877 -26.550 1.00 87.75 226 LYS A CA 1
ATOM 1789 C C . LYS A 1 226 ? 28.914 6.547 -27.792 1.00 87.75 226 LYS A C 1
ATOM 1791 O O . LYS A 1 226 ? 27.722 6.868 -27.819 1.00 87.75 226 LYS A O 1
ATOM 1796 N N . ASN A 1 227 ? 29.730 6.781 -28.819 1.00 87.4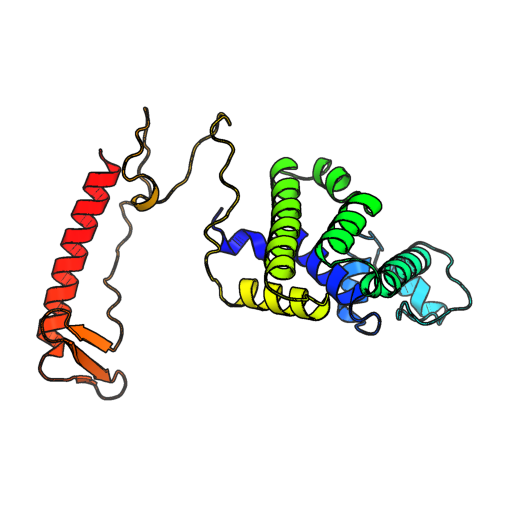4 227 ASN A N 1
ATOM 1797 C CA . ASN A 1 227 ? 29.250 7.349 -30.077 1.00 87.44 227 ASN A CA 1
ATOM 1798 C C . ASN A 1 227 ? 28.320 6.373 -30.810 1.00 87.44 227 ASN A C 1
ATOM 1800 O O . ASN A 1 227 ? 27.268 6.791 -31.296 1.00 87.44 227 ASN A O 1
ATOM 1804 N N . ALA A 1 228 ? 28.662 5.082 -30.844 1.00 87.06 228 ALA A N 1
ATOM 1805 C CA . ALA A 1 228 ? 27.819 4.049 -31.440 1.00 87.06 228 ALA A CA 1
ATOM 1806 C C . ALA A 1 228 ? 26.451 3.939 -30.738 1.00 87.06 228 ALA A C 1
ATOM 1808 O O . ALA A 1 228 ? 25.420 3.958 -31.413 1.00 87.06 228 ALA A O 1
ATOM 1809 N N . GLU A 1 229 ? 26.417 3.917 -29.402 1.00 86.81 229 GLU A N 1
ATOM 1810 C CA . GLU A 1 229 ? 25.176 3.937 -28.617 1.00 86.81 229 GLU A CA 1
ATOM 1811 C C . GLU A 1 229 ? 24.355 5.199 -28.881 1.00 86.81 229 GLU A C 1
ATOM 1813 O O . GLU A 1 229 ? 23.138 5.125 -29.042 1.00 86.81 229 GLU A O 1
ATOM 1818 N N . SER A 1 230 ? 25.007 6.360 -28.987 1.00 86.06 230 SER A N 1
ATOM 1819 C CA . SER A 1 230 ? 24.324 7.625 -29.282 1.00 86.06 230 SER A CA 1
ATOM 1820 C C . SER A 1 230 ? 23.649 7.600 -30.657 1.00 86.06 230 SER A C 1
ATOM 1822 O O . SER A 1 230 ? 22.518 8.068 -30.801 1.00 86.06 230 SER A O 1
ATOM 1824 N N . ILE A 1 231 ? 24.305 7.018 -31.666 1.00 88.06 231 ILE A N 1
ATOM 1825 C CA . ILE A 1 231 ? 23.722 6.828 -33.001 1.00 88.06 231 ILE A CA 1
ATOM 1826 C C . ILE A 1 231 ? 22.538 5.856 -32.929 1.00 88.06 231 ILE A C 1
ATOM 1828 O O . ILE A 1 231 ? 21.454 6.180 -33.418 1.00 88.06 231 ILE A O 1
ATOM 1832 N N . GLN A 1 232 ? 22.706 4.699 -32.279 1.00 87.50 232 GLN A N 1
ATOM 1833 C CA . GLN A 1 232 ? 21.625 3.719 -32.110 1.00 87.50 232 GLN A CA 1
ATOM 1834 C C . GLN A 1 232 ? 20.421 4.313 -31.371 1.00 87.50 232 GLN A C 1
ATOM 1836 O O . GLN A 1 232 ? 19.279 4.066 -31.756 1.00 87.50 232 GLN A O 1
ATOM 1841 N N . PHE A 1 233 ? 20.661 5.145 -30.359 1.00 87.44 233 PHE A N 1
ATOM 1842 C CA . PHE A 1 233 ? 19.620 5.847 -29.618 1.00 87.44 233 PHE A CA 1
ATOM 1843 C C . PHE A 1 233 ? 18.793 6.772 -30.521 1.00 87.44 233 PHE A C 1
ATOM 1845 O O . PHE A 1 233 ? 17.564 6.783 -30.441 1.00 87.44 233 PHE A O 1
ATOM 1852 N N . VAL A 1 234 ? 19.443 7.530 -31.410 1.00 88.75 234 VAL A N 1
ATOM 1853 C CA . VAL A 1 234 ? 18.747 8.396 -32.376 1.00 88.75 234 VAL A CA 1
ATOM 1854 C C . VAL A 1 234 ? 17.919 7.569 -33.361 1.00 88.75 234 VAL A C 1
ATOM 1856 O O . VAL A 1 234 ? 16.769 7.922 -33.632 1.00 88.75 234 VAL A O 1
ATOM 1859 N N . GLU A 1 235 ? 18.461 6.464 -33.870 1.00 91.25 235 GLU A N 1
ATOM 1860 C CA . GLU A 1 235 ? 17.740 5.580 -34.792 1.00 91.25 235 GLU A CA 1
ATOM 1861 C C . GLU A 1 235 ? 16.532 4.903 -34.130 1.00 91.25 235 GLU A C 1
ATOM 1863 O O . GLU A 1 235 ? 15.449 4.857 -34.717 1.00 91.25 235 GLU A O 1
ATOM 1868 N N . GLU A 1 236 ? 16.659 4.459 -32.880 1.00 89.69 236 GLU A N 1
ATOM 1869 C CA . GLU A 1 236 ? 15.537 3.878 -32.138 1.00 89.69 236 GLU A CA 1
ATOM 1870 C C . GLU A 1 236 ? 14.424 4.907 -31.896 1.00 89.69 236 GLU A C 1
ATOM 1872 O O . GLU A 1 236 ? 13.243 4.603 -32.050 1.00 89.69 236 GLU A O 1
ATOM 1877 N N . ARG A 1 237 ? 14.768 6.173 -31.626 1.00 88.31 237 ARG A N 1
ATOM 1878 C CA . ARG A 1 237 ? 13.765 7.246 -31.513 1.00 88.31 237 ARG A CA 1
ATOM 1879 C C . ARG A 1 237 ? 13.013 7.492 -32.813 1.00 88.31 237 ARG A C 1
ATOM 1881 O O . ARG A 1 237 ? 11.809 7.733 -32.765 1.00 88.31 237 ARG A O 1
ATOM 1888 N N . LYS A 1 238 ? 13.692 7.431 -33.963 1.00 91.00 238 LYS A N 1
ATOM 1889 C CA . LYS A 1 238 ? 13.026 7.537 -35.272 1.00 91.00 238 LYS A CA 1
ATOM 1890 C C . LYS A 1 238 ? 12.040 6.388 -35.473 1.00 91.00 238 LYS A C 1
ATOM 1892 O O . LYS A 1 238 ? 10.928 6.628 -35.935 1.00 91.00 238 LYS A O 1
ATOM 1897 N N . ARG A 1 239 ? 12.406 5.164 -35.075 1.00 92.31 239 ARG A N 1
ATOM 1898 C CA . ARG A 1 239 ? 11.506 3.999 -35.120 1.00 92.31 239 ARG A CA 1
ATOM 1899 C C . ARG A 1 239 ? 10.314 4.152 -34.184 1.00 92.31 239 ARG A C 1
ATOM 1901 O O . ARG A 1 239 ? 9.198 3.844 -34.583 1.00 92.31 239 ARG A O 1
ATOM 1908 N N . LEU A 1 240 ? 10.522 4.662 -32.972 1.00 90.75 240 LEU A N 1
ATOM 1909 C CA . LEU A 1 240 ? 9.421 4.946 -32.052 1.00 90.75 240 LEU A CA 1
ATOM 1910 C C . LEU A 1 240 ? 8.487 6.016 -32.613 1.00 90.75 240 LEU A C 1
ATOM 1912 O O . LEU A 1 240 ? 7.277 5.834 -32.582 1.00 90.75 240 LEU A O 1
ATOM 1916 N N . LEU A 1 241 ? 9.024 7.097 -33.183 1.00 90.94 241 LEU A N 1
ATOM 1917 C CA . LEU A 1 241 ? 8.193 8.107 -33.833 1.00 90.94 241 LEU A CA 1
ATOM 1918 C C . LEU A 1 241 ? 7.390 7.509 -34.994 1.00 90.94 241 LEU A C 1
ATOM 1920 O O . LEU A 1 241 ? 6.204 7.791 -35.104 1.00 90.94 241 LEU A O 1
ATOM 1924 N N . TYR A 1 242 ? 8.009 6.645 -35.805 1.00 93.62 242 TYR A N 1
ATOM 1925 C CA . TYR A 1 242 ? 7.308 5.907 -36.855 1.00 93.62 242 TYR A CA 1
ATOM 1926 C C . TYR A 1 242 ? 6.134 5.103 -36.281 1.00 93.62 242 TYR A C 1
ATOM 1928 O O . TYR A 1 242 ? 5.009 5.314 -36.712 1.00 93.62 242 TYR A O 1
ATOM 1936 N N . VAL A 1 243 ? 6.368 4.287 -35.245 1.00 93.50 243 VAL A N 1
ATOM 1937 C CA . VAL A 1 243 ? 5.317 3.508 -34.556 1.00 93.50 243 VAL A CA 1
ATOM 1938 C C . VAL A 1 243 ? 4.215 4.395 -33.978 1.00 93.50 243 VAL A C 1
ATOM 1940 O O . VAL A 1 243 ? 3.076 3.968 -33.877 1.00 93.50 243 VAL A O 1
ATOM 1943 N N . ALA A 1 244 ? 4.528 5.618 -33.563 1.00 91.19 244 ALA A N 1
ATOM 1944 C CA . ALA A 1 244 ? 3.524 6.522 -33.019 1.00 91.19 244 ALA A CA 1
ATOM 1945 C C . ALA A 1 244 ? 2.665 7.198 -34.105 1.00 91.19 244 ALA A C 1
ATOM 1947 O O . ALA A 1 244 ? 1.578 7.690 -33.807 1.00 91.19 244 ALA A O 1
ATOM 1948 N N . CYS A 1 245 ? 3.173 7.258 -35.338 1.00 90.69 245 CYS A N 1
ATOM 1949 C CA . CYS A 1 245 ? 2.514 7.861 -36.495 1.00 90.69 245 CYS A CA 1
ATOM 1950 C C . CYS A 1 245 ? 1.794 6.842 -37.393 1.00 90.69 245 CYS A C 1
ATOM 1952 O O . CYS A 1 245 ? 1.103 7.270 -38.319 1.00 90.69 245 CYS A O 1
ATOM 1954 N N . THR A 1 246 ? 1.972 5.541 -37.149 1.00 89.88 246 THR A N 1
ATOM 1955 C CA . THR A 1 246 ? 1.347 4.436 -37.894 1.00 89.88 246 THR A CA 1
ATOM 1956 C C . THR A 1 246 ? 0.483 3.592 -36.983 1.00 89.88 246 THR A C 1
ATOM 1958 O O . THR A 1 246 ? -0.681 3.354 -37.354 1.00 89.88 246 THR A O 1
#